Protein AF-A0A840LDD0-F1 (afdb_monomer_lite)

Foldseek 3Di:
DDDDDDDDDDDPDDPPPPPDDDDDPDPDDDDDDDDDDDDDDDDDDDDDDDDDDDDDDDDDDDPDPPPPPPPVVPLPCPPPFLQNLLVVCLVVLDLVSLLVSLVLLVVLVVLVVVVVVPPDDDPVVVVVCVDPVVVVVVVVVVVVSVVSNVSNVSHPDDSLVSSLSSLVSNLVVLPQPSLVVNVVNVDQDLSSLQSLLVSLLLQPLSSLLVLLQDDCVSSPHDPLSSLLSLLLLVVLLPDPPCNVVSVVSQQSSLVSNVVNPHDPPSHRDDPPHDPVSNVSSPSSNVSNNVVPDDPDD

pLDDT: mean 77.46, std 24.71, range [30.84, 98.44]

Radius of gyration: 28.7 Å; chains: 1; bounding box: 66×83×87 Å

Organism: NCBI:txid1769250

Secondary structure (DSSP, 8-state):
----------S--SSSTT-----------------------------PPPP---------------SSSSTTS-----TTSHHHHHHHHHHHT-HHHHHHHHHHHHHHHHHHHHHHHTT---HHHHHHTTSHHHHHHHHHHHHHHHHHHHHHHTS-S-HHHHHHHHHHHHHHTT-TTHHHHHHTTT---HHHHHHHHHHHHTT-HHHHHHHHHS-GGGGT--HHHHHHHHHHHHHHHT-TTTHHHHHHHHHHHHHHHHHTT----SS---TT--HHHHHHHHHHHHHHHHHHSPP--

Structure (mmCIF, N/CA/C/O backbone):
data_AF-A0A840LDD0-F1
#
_entry.id   AF-A0A840LDD0-F1
#
loop_
_atom_site.group_PDB
_atom_site.id
_atom_site.type_symbol
_atom_site.label_atom_id
_atom_site.label_alt_id
_atom_site.label_comp_id
_atom_site.label_asym_id
_atom_site.label_entity_id
_atom_site.label_seq_id
_atom_site.pdbx_PDB_ins_code
_atom_site.Cartn_x
_atom_site.Cartn_y
_atom_site.Cartn_z
_atom_site.occupancy
_atom_site.B_iso_or_equiv
_atom_site.auth_seq_id
_atom_site.auth_comp_id
_atom_site.auth_asym_id
_atom_site.auth_atom_id
_atom_site.pdbx_PDB_model_num
ATOM 1 N N . MET A 1 1 ? -16.284 44.116 5.144 1.00 36.84 1 MET A N 1
ATOM 2 C CA . MET A 1 1 ? -15.944 44.485 3.749 1.00 36.84 1 MET A CA 1
ATOM 3 C C . MET A 1 1 ? -14.435 44.308 3.629 1.00 36.84 1 MET A C 1
ATOM 5 O O . MET A 1 1 ? -13.765 44.850 4.489 1.00 36.84 1 MET A O 1
ATOM 9 N N . ALA A 1 2 ? -13.807 43.531 2.752 1.00 34.12 2 ALA A N 1
ATOM 10 C CA . ALA A 1 2 ? -14.173 42.745 1.574 1.00 34.12 2 ALA A CA 1
ATOM 11 C C . ALA A 1 2 ? -13.245 41.496 1.578 1.00 34.12 2 ALA A C 1
ATOM 13 O O . ALA A 1 2 ? -12.108 41.591 2.025 1.00 34.12 2 ALA A O 1
ATOM 14 N N . ALA A 1 3 ? -13.765 40.279 1.407 1.00 40.53 3 ALA A N 1
ATOM 15 C CA . ALA A 1 3 ? -13.756 39.508 0.155 1.00 40.53 3 ALA A CA 1
ATOM 16 C C . ALA A 1 3 ? -12.360 39.351 -0.490 1.00 40.53 3 ALA A C 1
ATOM 18 O O . ALA A 1 3 ? -11.862 40.265 -1.138 1.00 40.53 3 ALA A O 1
ATOM 19 N N . GLY A 1 4 ? -11.774 38.158 -0.341 1.00 35.31 4 GLY A N 1
ATOM 20 C CA . GLY A 1 4 ? -10.603 37.687 -1.081 1.00 35.31 4 GLY A CA 1
ATOM 21 C C . GLY A 1 4 ? -10.845 36.246 -1.523 1.00 35.31 4 GLY A C 1
ATOM 22 O O . GLY A 1 4 ? -10.841 35.327 -0.711 1.00 35.31 4 GLY A O 1
ATOM 23 N N . THR A 1 5 ? -11.168 36.097 -2.800 1.00 38.94 5 THR A N 1
ATOM 24 C CA . THR A 1 5 ? -11.721 34.922 -3.475 1.00 38.94 5 THR A CA 1
ATOM 25 C C . THR A 1 5 ? -10.719 33.768 -3.569 1.00 38.94 5 THR A C 1
ATOM 27 O O . THR A 1 5 ? -9.614 33.940 -4.075 1.00 38.94 5 THR A O 1
ATOM 30 N N . VAL A 1 6 ? -11.129 32.575 -3.132 1.00 35.91 6 VAL A N 1
ATOM 31 C CA . VAL A 1 6 ? -10.411 31.309 -3.343 1.00 35.91 6 VAL A CA 1
ATOM 32 C C . VAL A 1 6 ? -10.781 30.766 -4.723 1.00 35.91 6 VAL A C 1
ATOM 34 O O . VAL A 1 6 ? -11.948 30.480 -4.984 1.00 35.91 6 VAL A O 1
ATOM 37 N N . VAL A 1 7 ? -9.788 30.601 -5.598 1.00 46.25 7 VAL A N 1
ATOM 38 C CA . VAL A 1 7 ? -9.913 29.861 -6.861 1.00 46.25 7 VAL A CA 1
ATOM 39 C C . VAL A 1 7 ? -9.092 28.584 -6.731 1.00 46.25 7 VAL A C 1
ATOM 41 O O . VAL A 1 7 ? -7.888 28.601 -6.953 1.00 46.25 7 VAL A O 1
ATOM 44 N N . ILE A 1 8 ? -9.740 27.479 -6.358 1.00 42.00 8 ILE A N 1
ATOM 45 C CA . ILE A 1 8 ? -9.226 26.120 -6.573 1.00 42.00 8 ILE A CA 1
ATOM 46 C C . ILE A 1 8 ? -10.427 25.243 -6.936 1.00 42.00 8 ILE A C 1
ATOM 48 O O . ILE A 1 8 ? -11.137 24.749 -6.067 1.00 42.00 8 ILE A O 1
ATOM 52 N N . PHE A 1 9 ? -10.679 25.073 -8.231 1.00 40.91 9 PHE A N 1
ATOM 53 C CA . PHE A 1 9 ? -11.547 24.019 -8.750 1.00 40.91 9 PHE A CA 1
ATOM 54 C C . PHE A 1 9 ? -10.926 23.451 -10.026 1.00 40.91 9 PHE A C 1
ATOM 56 O O . PHE A 1 9 ? -10.376 24.195 -10.830 1.00 40.91 9 PHE A O 1
ATOM 63 N N . ALA A 1 10 ? -11.099 22.136 -10.184 1.00 40.34 10 ALA A N 1
ATOM 64 C CA . ALA A 1 10 ? -10.738 21.282 -11.321 1.00 40.34 10 ALA A CA 1
ATOM 65 C C . ALA A 1 10 ? -9.360 20.590 -11.276 1.00 40.34 10 ALA A C 1
ATOM 67 O O . ALA A 1 10 ? -8.478 20.886 -12.070 1.00 40.34 10 ALA A O 1
ATOM 68 N N . PHE A 1 11 ? -9.233 19.553 -10.435 1.00 38.47 11 PHE A N 1
ATOM 69 C CA . PHE A 1 11 ? -8.374 18.396 -10.765 1.00 38.47 11 PHE A CA 1
ATOM 70 C C . PHE A 1 11 ? -8.992 17.011 -10.472 1.00 38.47 11 PHE A C 1
ATOM 72 O O . PHE A 1 11 ? -8.428 15.994 -10.859 1.00 38.47 11 PHE A O 1
ATOM 79 N N . PHE A 1 12 ? -10.196 16.928 -9.893 1.00 41.84 12 PHE A N 1
ATOM 80 C CA . PHE A 1 12 ? -10.826 15.649 -9.521 1.00 41.84 12 PHE A CA 1
ATOM 81 C C . PHE A 1 12 ? -11.975 15.234 -10.451 1.00 41.84 12 PHE A C 1
ATOM 83 O O . PHE A 1 12 ? -13.105 15.031 -10.018 1.00 41.84 12 PHE A O 1
ATOM 90 N N . SER A 1 13 ? -11.708 15.100 -11.754 1.00 39.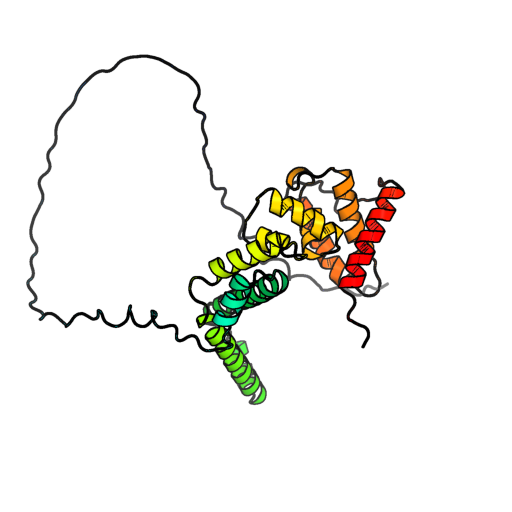00 13 SER A N 1
ATOM 91 C CA . SER A 1 13 ? -12.723 14.609 -12.708 1.00 39.00 13 SER A CA 1
ATOM 92 C C . SER A 1 13 ? -12.223 13.546 -13.692 1.00 39.00 13 SER A C 1
ATOM 94 O O . SER A 1 13 ? -12.803 13.376 -14.759 1.00 39.00 13 SER A O 1
ATOM 96 N N . PHE A 1 14 ? -11.160 12.801 -13.355 1.00 40.03 14 PHE A N 1
ATOM 97 C CA . PHE A 1 14 ? -10.592 11.812 -14.287 1.00 40.03 14 PHE A CA 1
ATOM 98 C C . PHE A 1 14 ? -10.631 10.336 -13.849 1.00 40.03 14 PHE A C 1
ATOM 100 O O . PHE A 1 14 ? -10.267 9.479 -14.648 1.00 40.03 14 PHE A O 1
ATOM 107 N N . CYS A 1 15 ? -11.134 9.989 -12.656 1.00 41.38 15 CYS A N 1
ATOM 108 C CA . CYS A 1 15 ? -11.118 8.587 -12.190 1.00 41.38 15 CYS A CA 1
ATOM 109 C C . CYS A 1 15 ? -12.483 7.888 -12.057 1.00 41.38 15 CYS A C 1
ATOM 111 O O . CYS A 1 15 ? -12.505 6.687 -11.811 1.00 41.38 15 CYS A O 1
ATOM 113 N N . THR A 1 16 ? -13.621 8.557 -12.265 1.00 42.44 16 THR A N 1
ATOM 114 C CA . THR A 1 16 ? -14.948 7.940 -12.035 1.00 42.44 16 THR A CA 1
ATOM 115 C C . THR A 1 16 ? -15.609 7.309 -13.265 1.00 42.44 16 THR A C 1
ATOM 117 O O . THR A 1 16 ? -16.655 6.690 -13.126 1.00 42.44 16 THR A O 1
ATOM 120 N N . LYS A 1 17 ? -15.017 7.381 -14.467 1.00 40.94 17 LYS A N 1
ATOM 121 C CA . LYS A 1 17 ? -15.655 6.874 -15.705 1.00 40.94 17 LYS A CA 1
ATOM 122 C C . LYS A 1 17 ? -15.358 5.416 -16.095 1.00 40.94 17 LYS A C 1
ATOM 124 O O . LYS A 1 17 ? -15.774 5.002 -17.170 1.00 40.94 17 LYS A O 1
ATOM 129 N N . TYR A 1 18 ? -14.670 4.626 -15.266 1.00 46.50 18 TYR A N 1
ATOM 130 C CA . TYR A 1 18 ? -14.273 3.250 -15.635 1.00 46.50 18 TYR A CA 1
ATOM 131 C C . TYR A 1 18 ? -14.968 2.115 -14.864 1.00 46.50 18 TYR A C 1
ATOM 133 O O . TYR A 1 18 ? -14.644 0.954 -15.093 1.00 46.50 18 TYR A O 1
ATOM 141 N N . PHE A 1 19 ? -15.956 2.410 -14.017 1.00 42.12 19 PHE A N 1
ATOM 142 C CA . PHE A 1 19 ? -16.747 1.393 -13.312 1.00 42.12 19 PHE A CA 1
ATOM 143 C C . PHE A 1 19 ? -18.217 1.443 -13.732 1.00 42.12 19 PHE A C 1
ATOM 145 O O . PHE A 1 19 ? -19.095 1.746 -12.936 1.00 42.12 19 PHE A O 1
ATOM 152 N N . GLU A 1 20 ? -18.501 1.156 -15.000 1.00 40.28 20 GLU A N 1
ATOM 153 C CA . GLU A 1 20 ? -19.888 0.986 -15.441 1.00 40.28 20 GLU A CA 1
ATOM 154 C C . GLU A 1 20 ? -19.983 -0.054 -16.562 1.00 40.28 20 GLU A C 1
ATOM 156 O O . GLU A 1 20 ? -20.192 0.265 -17.727 1.00 40.28 20 GLU A O 1
ATOM 161 N N . LYS A 1 21 ? -19.793 -1.328 -16.195 1.00 33.19 21 LYS A N 1
ATOM 162 C CA . LYS A 1 21 ? -20.522 -2.459 -16.791 1.00 33.19 21 LYS A CA 1
ATOM 163 C C . LYS A 1 21 ? -20.732 -3.534 -15.718 1.00 33.19 21 LYS A C 1
ATOM 165 O O . LYS A 1 21 ? -19.744 -4.128 -15.284 1.00 33.19 21 LYS A O 1
ATOM 170 N N . PRO A 1 22 ? -21.971 -3.799 -15.275 1.00 40.72 22 PRO A N 1
ATOM 171 C CA . PRO A 1 22 ? -22.253 -4.982 -14.479 1.00 40.72 22 PRO A CA 1
ATOM 172 C C . PRO A 1 22 ? -22.100 -6.228 -15.361 1.00 40.72 22 PRO A C 1
ATOM 174 O O . PRO A 1 22 ? -22.682 -6.323 -16.440 1.00 40.72 22 PRO A O 1
ATOM 177 N N . VAL A 1 23 ? -21.287 -7.179 -14.903 1.00 38.00 23 VAL A N 1
ATOM 178 C CA . VAL A 1 23 ? -21.282 -8.549 -15.420 1.00 38.00 23 VAL A CA 1
ATOM 179 C C . VAL A 1 23 ? -22.481 -9.249 -14.787 1.00 38.00 23 VAL A C 1
ATOM 181 O O . VAL A 1 23 ? -22.460 -9.578 -13.602 1.00 38.00 23 VAL A O 1
ATOM 184 N N . GLU A 1 24 ? -23.547 -9.435 -15.560 1.00 33.28 24 GLU A N 1
ATOM 185 C CA . GLU A 1 24 ? -24.675 -10.281 -15.176 1.00 33.28 24 GLU A CA 1
ATOM 186 C C . GLU A 1 24 ? -24.225 -11.748 -15.164 1.00 33.28 24 GLU A C 1
ATOM 188 O O . GLU A 1 24 ? -24.229 -12.431 -16.187 1.00 33.28 24 GLU A O 1
ATOM 193 N N . HIS A 1 25 ? -23.841 -12.262 -13.997 1.00 37.81 25 HIS A N 1
ATOM 194 C CA . HIS A 1 25 ? -23.826 -13.704 -13.773 1.00 37.81 25 HIS A CA 1
ATOM 195 C C . HIS A 1 25 ? -25.212 -14.142 -13.303 1.00 37.81 25 HIS A C 1
ATOM 197 O O . HIS A 1 25 ? -25.542 -14.104 -12.120 1.00 37.81 25 HIS A O 1
ATOM 203 N N . SER A 1 26 ? -26.020 -14.573 -14.271 1.00 32.81 26 SER A N 1
ATOM 204 C CA . SER A 1 26 ? -27.208 -15.386 -14.032 1.00 32.81 26 SER A CA 1
ATOM 205 C C . SER A 1 26 ? -26.783 -16.733 -13.443 1.00 32.81 26 SER A C 1
ATOM 207 O O . SER A 1 26 ? -26.324 -17.613 -14.167 1.00 32.81 26 SER A O 1
ATOM 209 N N . VAL A 1 27 ? -26.935 -16.903 -12.130 1.00 35.28 27 VAL A N 1
ATOM 210 C CA . VAL A 1 27 ? -26.948 -18.220 -11.479 1.00 35.28 27 VAL A CA 1
ATOM 211 C C . VAL A 1 27 ? -28.393 -18.487 -11.079 1.00 35.28 27 VAL A C 1
ATOM 213 O O . VAL A 1 27 ? -28.833 -18.144 -9.985 1.00 35.28 27 VAL A O 1
ATOM 216 N N . LEU A 1 28 ? -29.156 -19.037 -12.025 1.00 34.38 28 LEU A N 1
ATOM 217 C CA . LEU A 1 28 ? -30.464 -19.620 -11.752 1.00 34.38 28 LEU A CA 1
ATOM 218 C C . LEU A 1 28 ? -30.284 -21.053 -11.258 1.00 34.38 28 LEU A C 1
ATOM 220 O O . LEU A 1 28 ? -29.413 -21.791 -11.719 1.00 34.38 28 LEU A O 1
ATOM 224 N N . GLY A 1 29 ? -31.101 -21.379 -10.263 1.00 30.84 29 GLY A N 1
ATOM 225 C CA . GLY A 1 29 ? -30.960 -22.519 -9.379 1.00 30.84 29 GLY A CA 1
ATOM 226 C C . GLY A 1 29 ? -31.186 -23.876 -10.030 1.00 30.84 29 GLY A C 1
ATOM 227 O O . GLY A 1 29 ? -31.978 -24.044 -10.955 1.00 30.84 29 GLY A O 1
ATOM 228 N N . ALA A 1 30 ? -30.514 -24.865 -9.453 1.00 33.09 30 ALA A N 1
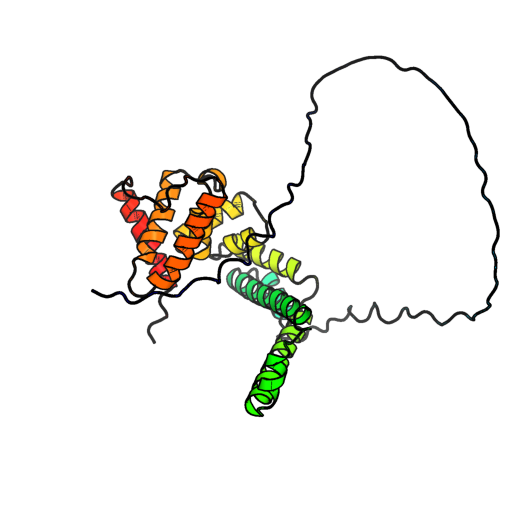ATOM 229 C CA . ALA A 1 30 ? -30.793 -26.270 -9.654 1.00 33.09 30 ALA A CA 1
ATOM 230 C C . ALA A 1 30 ? -31.438 -26.820 -8.377 1.00 33.09 30 ALA A C 1
ATOM 232 O O . ALA A 1 30 ? -30.741 -27.226 -7.454 1.00 33.09 30 ALA A O 1
ATOM 233 N N . GLU A 1 31 ? -32.770 -26.846 -8.327 1.00 31.97 31 GLU A N 1
ATOM 234 C CA . GLU A 1 31 ? -33.484 -27.798 -7.478 1.00 31.97 31 GLU A CA 1
ATOM 235 C C . GLU A 1 31 ? -34.890 -28.084 -8.030 1.00 31.97 31 GLU A C 1
ATOM 237 O O . GLU A 1 31 ? -35.670 -27.170 -8.280 1.00 31.97 31 GLU A O 1
ATOM 242 N N . LYS A 1 32 ? -35.193 -29.384 -8.165 1.00 31.19 32 LYS A N 1
ATOM 243 C CA . LYS A 1 32 ? -36.501 -30.023 -8.425 1.00 31.19 32 LYS A CA 1
ATOM 244 C C . LYS A 1 32 ? -37.207 -29.764 -9.768 1.00 31.19 32 LYS A C 1
ATOM 246 O O . LYS A 1 32 ? -37.907 -28.778 -9.936 1.00 31.19 32 LYS A O 1
ATOM 251 N N . ALA A 1 33 ? -37.248 -30.804 -10.607 1.00 31.80 33 ALA A N 1
ATOM 252 C CA . ALA A 1 33 ? -38.466 -31.609 -10.803 1.00 31.80 33 ALA A CA 1
ATOM 253 C C . ALA A 1 33 ? -38.204 -32.818 -11.718 1.00 31.80 33 ALA A C 1
ATOM 255 O O . ALA A 1 33 ? -37.472 -32.750 -12.700 1.00 31.80 33 ALA A O 1
ATOM 256 N N . ALA A 1 34 ? -38.828 -33.934 -11.355 1.00 30.98 34 ALA A N 1
ATOM 257 C CA . ALA A 1 34 ? -38.819 -35.198 -12.065 1.00 30.98 34 ALA A CA 1
ATOM 258 C C . ALA A 1 34 ? -39.832 -35.232 -13.228 1.00 30.98 34 ALA A C 1
ATOM 260 O O . ALA A 1 34 ? -40.880 -34.600 -13.161 1.00 30.98 34 ALA A O 1
ATOM 261 N N . ALA A 1 35 ? -39.534 -36.111 -14.193 1.00 31.88 35 ALA A N 1
ATOM 262 C CA . ALA A 1 35 ? -40.462 -36.873 -15.037 1.00 31.88 35 ALA A CA 1
ATOM 263 C C . ALA A 1 35 ? -41.360 -36.125 -16.049 1.00 31.88 35 ALA A C 1
ATOM 265 O O . ALA A 1 35 ? -42.419 -35.623 -15.692 1.00 31.88 35 ALA A O 1
ATOM 266 N N . ARG A 1 36 ? -41.053 -36.258 -17.353 1.00 32.06 36 ARG A N 1
ATOM 267 C CA . ARG A 1 36 ? -41.791 -37.095 -18.337 1.00 32.06 36 ARG A CA 1
ATOM 268 C C . ARG A 1 36 ? -41.482 -36.712 -19.797 1.00 32.06 36 ARG A C 1
ATOM 270 O O . ARG A 1 36 ? -41.419 -35.540 -20.130 1.00 32.06 36 ARG A O 1
ATOM 277 N N . ALA A 1 37 ? -41.471 -37.763 -20.623 1.00 31.55 37 ALA A N 1
ATOM 278 C CA . ALA A 1 37 ? -41.875 -37.842 -22.033 1.00 31.55 37 ALA A CA 1
ATOM 279 C C . ALA A 1 37 ? -40.969 -37.237 -23.130 1.00 31.55 37 ALA A C 1
ATOM 281 O O . ALA A 1 37 ? -40.878 -36.030 -23.312 1.00 31.55 37 ALA A O 1
ATOM 282 N N . ALA A 1 38 ? -40.407 -38.148 -23.937 1.00 33.34 38 ALA A N 1
ATOM 283 C CA . ALA A 1 38 ? -40.102 -37.950 -25.358 1.00 33.34 38 ALA A CA 1
ATOM 284 C C . ALA A 1 38 ? -41.413 -37.787 -26.170 1.00 33.34 38 ALA A C 1
ATOM 286 O O . ALA A 1 38 ? -42.469 -38.211 -25.682 1.00 33.34 38 ALA A O 1
ATOM 287 N N . PRO A 1 39 ? -41.369 -37.199 -27.383 1.00 44.09 39 PRO A N 1
ATOM 288 C CA . PRO A 1 39 ? -41.076 -38.013 -28.571 1.00 44.09 39 PRO A CA 1
ATOM 289 C C . PRO A 1 39 ? -40.248 -37.331 -29.689 1.00 44.09 39 PRO A C 1
ATOM 291 O O . PRO A 1 39 ? -40.289 -36.123 -29.889 1.00 44.09 39 PRO A O 1
ATOM 294 N N . ASP A 1 40 ? -39.495 -38.188 -30.379 1.00 31.88 40 ASP A N 1
ATOM 295 C CA . ASP A 1 40 ? -39.269 -38.358 -31.824 1.00 31.88 40 ASP A CA 1
ATOM 296 C C . ASP A 1 40 ? -39.444 -37.243 -32.884 1.00 31.88 40 ASP A C 1
ATOM 298 O O . ASP A 1 40 ? -40.488 -36.615 -33.021 1.00 31.88 40 ASP A O 1
ATOM 302 N N . MET A 1 41 ? -38.426 -37.252 -33.767 1.00 31.91 41 MET A N 1
ATOM 303 C CA . MET A 1 41 ? -38.393 -36.996 -35.221 1.00 31.91 41 MET A CA 1
ATOM 304 C C . MET A 1 41 ? -38.631 -35.574 -35.760 1.00 31.91 41 MET A C 1
ATOM 306 O O . MET A 1 41 ? -39.703 -35.013 -35.609 1.00 31.91 41 MET A O 1
ATOM 310 N N . VAL A 1 42 ? -37.656 -35.047 -36.522 1.00 37.72 42 VAL A N 1
ATOM 311 C CA . VAL A 1 42 ? -37.726 -34.899 -37.996 1.00 37.72 42 VAL A CA 1
ATOM 312 C C . VAL A 1 42 ? -36.330 -34.591 -38.568 1.00 37.72 42 VAL A C 1
ATOM 314 O O . VAL A 1 42 ? -35.527 -33.846 -38.015 1.00 37.72 42 VAL A O 1
ATOM 317 N N . GLU A 1 43 ? -36.088 -35.251 -39.691 1.00 31.20 43 GLU A N 1
ATOM 318 C CA . GLU A 1 43 ? -34.938 -35.321 -40.581 1.00 31.20 43 GLU A CA 1
ATOM 319 C C . GLU A 1 43 ? -34.936 -34.188 -41.637 1.00 31.20 43 GLU A C 1
ATOM 321 O O . GLU A 1 43 ? -35.989 -33.672 -42.003 1.00 31.20 43 GLU A O 1
ATOM 326 N N . SER A 1 44 ? -33.761 -33.938 -42.234 1.00 32.19 44 SER A N 1
ATOM 327 C CA . SER A 1 44 ? -33.559 -33.577 -43.657 1.00 32.19 44 SER A CA 1
ATOM 328 C C . SER A 1 44 ? -33.209 -32.129 -44.065 1.00 32.19 44 SER A C 1
ATOM 330 O O . SER A 1 44 ? -33.821 -31.151 -43.646 1.00 32.19 44 SER A O 1
ATOM 332 N N . GLY A 1 45 ? -32.234 -32.055 -44.989 1.00 32.94 45 GLY A N 1
ATOM 333 C CA . GLY A 1 45 ? -31.819 -30.897 -45.800 1.00 32.94 45 GLY A CA 1
ATOM 334 C C . GLY A 1 45 ? -30.363 -30.478 -45.550 1.00 32.94 45 GLY A C 1
ATOM 335 O O . GLY A 1 45 ? -30.105 -29.625 -44.715 1.00 32.94 45 GLY A O 1
ATOM 336 N N . SER A 1 46 ? -29.318 -31.111 -46.099 1.00 31.70 46 SER A N 1
ATOM 337 C CA . SER A 1 46 ? -28.886 -31.215 -47.509 1.00 31.70 46 SER A CA 1
ATOM 338 C C . SER A 1 46 ? -28.772 -29.870 -48.250 1.00 31.70 46 SER A C 1
ATOM 340 O O . SER A 1 46 ? -29.749 -29.369 -48.800 1.00 31.70 46 SER A O 1
ATOM 342 N N . GLY A 1 47 ? -27.552 -29.330 -48.336 1.00 34.72 47 GLY A N 1
ATOM 343 C CA . GLY A 1 47 ? -27.197 -28.198 -49.195 1.00 34.72 47 GLY A CA 1
ATOM 344 C C . GLY A 1 47 ? -25.710 -28.241 -49.548 1.00 34.72 47 GLY A C 1
ATOM 345 O O . GLY A 1 47 ? -24.862 -27.951 -48.712 1.00 34.72 47 GLY A O 1
ATOM 346 N N . LYS A 1 48 ? -25.419 -28.692 -50.772 1.00 37.38 48 LYS A N 1
ATOM 347 C CA . LYS A 1 48 ? -24.092 -28.892 -51.378 1.00 37.38 48 LYS A CA 1
ATOM 348 C C . LYS A 1 48 ? -23.321 -27.570 -51.602 1.00 37.38 48 LYS A C 1
ATOM 350 O O . LYS A 1 48 ? -23.941 -26.510 -51.639 1.00 37.38 48 LYS A O 1
ATOM 355 N N . PRO A 1 49 ? -21.993 -27.651 -51.824 1.00 42.19 49 PRO A N 1
ATOM 356 C CA . PRO A 1 49 ? -21.082 -26.521 -51.952 1.00 42.19 49 PRO A CA 1
ATOM 357 C C . PRO A 1 49 ? -21.005 -26.011 -53.397 1.00 42.19 49 PRO A C 1
ATOM 359 O O . PRO A 1 49 ? -21.119 -26.797 -54.341 1.00 42.19 49 PRO A O 1
ATOM 362 N N . THR A 1 50 ? -20.732 -24.718 -53.567 1.00 37.31 50 THR A N 1
ATOM 363 C CA . THR A 1 50 ? -20.355 -24.146 -54.865 1.00 37.31 50 THR A CA 1
ATOM 364 C C . THR A 1 50 ? -18.857 -23.887 -54.879 1.00 37.31 50 THR A C 1
ATOM 366 O O . THR A 1 50 ? -18.305 -23.261 -53.975 1.00 37.31 50 THR A O 1
ATOM 369 N N . ALA A 1 51 ? -18.224 -24.450 -55.899 1.00 35.34 51 ALA A N 1
ATOM 370 C CA . ALA A 1 51 ? -16.806 -24.417 -56.171 1.00 35.34 51 ALA A CA 1
ATOM 371 C C . ALA A 1 51 ? -16.389 -23.149 -56.940 1.00 35.34 51 ALA A C 1
ATOM 373 O O . ALA A 1 51 ? -17.225 -22.407 -57.446 1.00 35.34 51 ALA A O 1
ATOM 374 N N . GLU A 1 52 ? -15.066 -23.018 -57.063 1.00 35.00 52 GLU A N 1
ATOM 375 C CA . GLU A 1 52 ? -14.331 -22.291 -58.105 1.00 35.00 52 GLU A CA 1
ATOM 376 C C . GLU A 1 52 ? -14.218 -20.765 -57.976 1.00 35.00 52 GLU A C 1
ATOM 378 O O . GLU A 1 52 ? -15.029 -19.987 -58.464 1.00 35.00 52 GLU A O 1
ATOM 383 N N . ASN A 1 53 ? -13.059 -20.335 -57.468 1.00 35.81 53 ASN A N 1
ATOM 384 C CA . ASN A 1 53 ? -12.174 -19.564 -58.337 1.00 35.81 53 ASN A CA 1
ATOM 385 C C . ASN A 1 53 ? -10.706 -19.806 -57.961 1.00 35.81 53 ASN A C 1
ATOM 387 O O . ASN A 1 53 ? -10.166 -19.225 -57.020 1.00 35.81 53 ASN A O 1
ATOM 391 N N . GLN A 1 54 ? -10.074 -20.721 -58.697 1.00 36.47 54 GLN A N 1
ATOM 392 C CA . GLN A 1 54 ? -8.626 -20.880 -58.731 1.00 36.47 54 GLN A CA 1
ATOM 393 C C . GLN A 1 54 ? -8.065 -19.823 -59.689 1.00 36.47 54 GLN A C 1
ATOM 395 O O . GLN A 1 54 ? -8.326 -19.864 -60.886 1.00 36.47 54 GLN A O 1
ATOM 400 N N . SER A 1 55 ? -7.264 -18.893 -59.176 1.00 41.66 55 SER A N 1
ATOM 401 C CA . SER A 1 55 ? -6.243 -18.214 -59.974 1.00 41.66 55 SER A CA 1
ATOM 402 C C . SER A 1 55 ? -4.895 -18.613 -59.406 1.00 41.66 55 SER A C 1
ATOM 404 O O . SER A 1 55 ? -4.510 -18.213 -58.310 1.00 41.66 55 SER A O 1
ATOM 406 N N . ALA A 1 56 ? -4.221 -19.472 -60.163 1.00 36.28 56 ALA A N 1
ATOM 407 C CA . ALA A 1 56 ? -2.846 -19.860 -59.949 1.00 36.28 56 ALA A CA 1
ATOM 408 C C . ALA A 1 56 ? -1.933 -18.650 -60.185 1.00 36.28 56 ALA A C 1
ATOM 410 O O . ALA A 1 56 ? -1.810 -18.158 -61.304 1.00 36.28 56 ALA A O 1
ATOM 411 N N . LEU A 1 57 ? -1.261 -18.207 -59.127 1.00 38.91 57 LEU A N 1
ATOM 412 C CA . LEU A 1 57 ? -0.029 -17.435 -59.213 1.00 38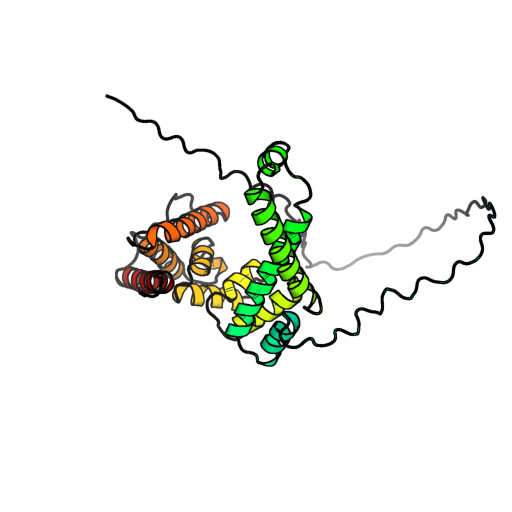.91 57 LEU A CA 1
ATOM 413 C C . LEU A 1 57 ? 1.039 -18.220 -58.462 1.00 38.91 57 LEU A C 1
ATOM 415 O O . LEU A 1 57 ? 1.172 -18.168 -57.242 1.00 38.91 57 LEU A O 1
ATOM 419 N N . THR A 1 58 ? 1.768 -19.004 -59.247 1.00 40.50 58 THR A N 1
ATOM 420 C CA . THR A 1 58 ? 3.062 -19.593 -58.920 1.00 40.50 58 THR A CA 1
ATOM 421 C C . THR A 1 58 ? 4.004 -18.510 -58.404 1.00 40.50 58 THR A C 1
ATOM 423 O O . THR A 1 58 ? 4.562 -17.742 -59.184 1.00 40.50 58 THR A O 1
ATOM 426 N N . SER A 1 59 ? 4.192 -18.486 -57.087 1.00 43.25 59 SER A N 1
ATOM 427 C CA . SER A 1 59 ? 5.325 -17.845 -56.419 1.00 43.25 59 SER A CA 1
ATOM 428 C C . SER A 1 59 ? 6.039 -18.936 -55.630 1.00 43.25 59 SER A C 1
ATOM 430 O O . SER A 1 59 ? 5.399 -19.689 -54.897 1.00 43.25 59 SER A O 1
ATOM 432 N N . ALA A 1 60 ? 7.343 -19.066 -55.846 1.00 42.56 60 ALA A N 1
ATOM 433 C CA . ALA A 1 60 ? 8.207 -20.048 -55.206 1.00 42.56 60 ALA A CA 1
ATOM 434 C C . ALA A 1 60 ? 8.077 -20.043 -53.666 1.00 42.56 60 ALA A C 1
ATOM 436 O O . ALA A 1 60 ? 7.811 -18.988 -53.085 1.00 42.56 60 ALA A O 1
ATOM 437 N N . PRO A 1 61 ? 8.300 -21.185 -52.988 1.00 39.72 61 PRO A N 1
ATOM 438 C CA . PRO A 1 61 ? 8.322 -21.221 -51.534 1.00 39.72 61 PRO A CA 1
ATOM 439 C C . PRO A 1 61 ? 9.500 -20.385 -51.023 1.00 39.72 61 PRO A C 1
ATOM 441 O O . PRO A 1 61 ? 10.665 -20.720 -51.238 1.00 39.72 61 PRO A O 1
ATOM 444 N N . ALA A 1 62 ? 9.178 -19.277 -50.357 1.00 43.00 62 ALA A N 1
ATOM 445 C CA . ALA A 1 62 ? 10.118 -18.565 -49.509 1.00 43.00 62 ALA A CA 1
ATOM 446 C C . ALA A 1 62 ? 10.580 -19.515 -48.387 1.00 43.00 62 ALA A C 1
ATOM 448 O O . ALA A 1 62 ? 9.757 -20.270 -47.858 1.00 43.00 62 ALA A O 1
ATOM 449 N N . PRO A 1 63 ? 11.875 -19.530 -48.030 1.0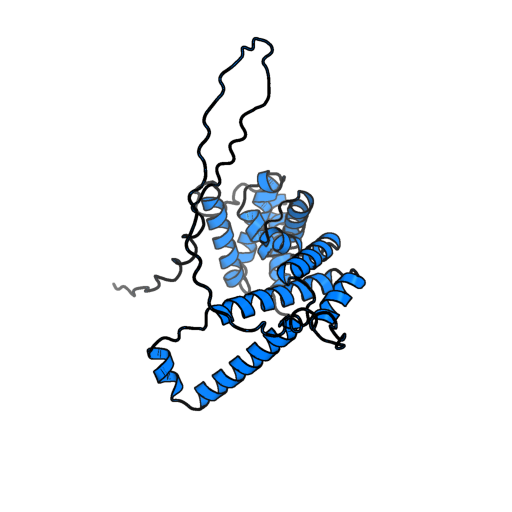0 40.12 63 PRO A N 1
ATOM 450 C CA . PRO A 1 63 ? 12.345 -20.336 -46.916 1.00 40.12 63 PRO A CA 1
ATOM 451 C C . PRO A 1 63 ? 11.667 -19.858 -45.630 1.00 40.12 63 PRO A C 1
ATOM 453 O O . PRO A 1 63 ? 11.563 -18.660 -45.380 1.00 40.12 63 PRO A O 1
ATOM 456 N N . ALA A 1 64 ? 11.191 -20.822 -44.847 1.00 44.72 64 ALA A N 1
ATOM 457 C CA . ALA A 1 64 ? 10.537 -20.623 -43.568 1.00 44.72 64 ALA A CA 1
ATOM 458 C C . ALA A 1 64 ? 11.343 -19.678 -42.656 1.00 44.72 64 ALA A C 1
ATOM 460 O O . ALA A 1 64 ? 12.438 -20.014 -42.199 1.00 44.72 64 ALA A O 1
ATOM 461 N N . GLU A 1 65 ? 10.775 -18.508 -42.355 1.00 42.53 65 GLU A N 1
ATOM 462 C CA . GLU A 1 65 ? 11.130 -17.691 -41.192 1.00 42.53 65 GLU A CA 1
ATOM 463 C C . GLU A 1 65 ? 10.676 -18.418 -39.915 1.00 42.53 65 GLU A C 1
ATOM 465 O O . GLU A 1 65 ? 9.730 -18.026 -39.242 1.00 42.53 65 GLU A O 1
ATOM 470 N N . GLU A 1 66 ? 11.344 -19.519 -39.580 1.00 44.28 66 GLU A N 1
ATOM 471 C CA . GLU A 1 66 ? 11.109 -20.282 -38.346 1.00 44.28 66 GLU A CA 1
ATOM 472 C C . GLU A 1 66 ? 12.289 -20.137 -37.363 1.00 44.28 66 GLU A C 1
ATOM 474 O O . GLU A 1 66 ? 12.540 -20.989 -36.516 1.00 44.28 66 GLU A O 1
ATOM 479 N N . GLN A 1 67 ? 13.043 -19.033 -37.464 1.00 43.47 67 GLN A N 1
ATOM 480 C CA . GLN A 1 67 ? 14.282 -18.812 -36.701 1.00 43.47 67 GLN A CA 1
ATOM 481 C C . GLN A 1 67 ? 14.345 -17.517 -35.870 1.00 43.47 67 GLN A C 1
ATOM 483 O O . GLN A 1 67 ? 15.435 -17.101 -35.485 1.00 43.47 67 GLN A O 1
ATOM 488 N N . GLN A 1 68 ? 13.215 -16.899 -35.505 1.00 40.53 68 GLN A N 1
ATOM 489 C CA . GLN A 1 68 ? 13.224 -15.770 -34.546 1.00 40.53 68 GLN A CA 1
ATOM 490 C C . GLN A 1 68 ? 12.331 -15.934 -33.307 1.00 40.53 68 GLN A C 1
ATOM 492 O O . GLN A 1 68 ? 12.265 -15.024 -32.486 1.00 40.53 68 GLN A O 1
ATOM 497 N N . LEU A 1 69 ? 11.705 -17.097 -33.100 1.00 40.94 69 LEU A N 1
ATOM 498 C CA . LEU A 1 69 ? 10.903 -17.361 -31.893 1.00 40.94 69 LEU A CA 1
ATOM 499 C C . LEU A 1 69 ? 11.619 -18.191 -30.812 1.00 40.94 69 LEU A C 1
ATOM 501 O O . LEU A 1 69 ? 11.164 -18.198 -29.675 1.00 40.94 69 LEU A O 1
ATOM 505 N N . ASN A 1 70 ? 12.782 -18.786 -31.110 1.00 38.16 70 ASN A N 1
ATOM 506 C CA . ASN A 1 70 ? 13.525 -19.633 -30.158 1.00 38.16 70 ASN A CA 1
ATOM 507 C C . ASN A 1 70 ? 14.810 -19.002 -29.585 1.00 38.16 70 ASN A C 1
ATOM 509 O O . ASN A 1 70 ? 15.561 -19.669 -28.879 1.00 38.16 70 ASN A O 1
ATOM 513 N N . SER A 1 71 ? 15.088 -17.715 -29.828 1.00 40.94 71 SER A N 1
ATOM 514 C CA . SER A 1 71 ? 16.259 -17.046 -29.230 1.00 40.94 71 SER A CA 1
ATOM 515 C C . SER A 1 71 ? 16.005 -16.436 -27.845 1.00 40.94 71 SER A C 1
ATOM 517 O O . SER A 1 71 ? 16.946 -15.942 -27.231 1.00 40.94 71 SER A O 1
ATOM 519 N N . PHE A 1 72 ? 14.781 -16.506 -27.310 1.00 45.47 72 PHE A N 1
ATOM 520 C CA . PHE A 1 72 ? 14.490 -16.106 -25.922 1.00 45.47 72 PHE A CA 1
ATOM 521 C C . PHE A 1 72 ? 14.752 -17.216 -24.884 1.00 45.47 72 PHE A C 1
ATOM 523 O O . PHE A 1 72 ? 14.683 -16.958 -23.685 1.00 45.47 72 PHE A O 1
ATOM 530 N N . GLU A 1 73 ? 15.100 -18.440 -25.300 1.00 45.19 73 GLU A N 1
ATOM 531 C CA . GLU A 1 73 ? 15.311 -19.570 -24.373 1.00 45.19 73 GLU A CA 1
ATOM 532 C C . GLU A 1 73 ? 16.712 -19.641 -23.747 1.00 45.19 73 GLU A C 1
ATOM 534 O O . GLU A 1 73 ? 16.976 -20.485 -22.890 1.00 45.19 73 GLU A O 1
ATOM 539 N N . LYS A 1 74 ? 17.613 -18.718 -24.090 1.00 43.84 74 LYS A N 1
ATOM 540 C CA . LYS A 1 74 ? 18.855 -18.512 -23.338 1.00 43.84 74 LYS A CA 1
ATOM 541 C C . LYS A 1 74 ? 18.855 -17.125 -22.723 1.00 43.84 74 LYS A C 1
ATOM 543 O O . LYS A 1 74 ? 19.623 -16.255 -23.116 1.00 43.84 74 LYS A O 1
ATOM 548 N N . ASN A 1 75 ? 18.011 -16.956 -21.707 1.00 49.97 75 ASN A N 1
ATOM 549 C CA . ASN A 1 75 ? 18.276 -15.998 -20.641 1.00 49.97 75 ASN A CA 1
ATOM 550 C C . ASN A 1 75 ? 19.597 -16.412 -19.977 1.00 49.97 75 ASN A C 1
ATOM 552 O O . ASN A 1 75 ? 19.609 -17.146 -18.987 1.00 49.97 75 ASN A O 1
ATOM 556 N N . GLU A 1 76 ? 20.723 -16.008 -20.567 1.00 49.19 76 GLU A N 1
ATOM 557 C CA . GLU A 1 76 ? 21.990 -15.947 -19.854 1.00 49.19 76 GLU A CA 1
ATOM 558 C C . GLU A 1 76 ? 21.707 -15.210 -18.545 1.00 49.19 76 GLU A C 1
ATOM 560 O O . GLU A 1 76 ? 21.246 -14.069 -18.544 1.00 49.19 76 GLU A O 1
ATOM 565 N N . LYS A 1 77 ? 21.877 -15.910 -17.422 1.00 55.75 77 LYS A N 1
ATOM 566 C CA . LYS A 1 77 ? 21.751 -15.328 -16.087 1.00 55.75 77 LYS A CA 1
ATOM 567 C C . LYS A 1 77 ? 22.830 -14.262 -15.960 1.00 55.75 77 LYS A C 1
ATOM 569 O O . LYS A 1 77 ? 23.981 -14.591 -15.683 1.00 55.75 77 LYS A O 1
ATOM 574 N N . TYR A 1 78 ? 22.481 -13.013 -16.238 1.00 56.78 78 TYR A N 1
ATOM 575 C CA . TYR A 1 78 ? 23.359 -11.874 -16.022 1.00 56.78 78 TYR A CA 1
ATOM 576 C C . TYR A 1 78 ? 23.298 -11.513 -14.531 1.00 56.78 78 TYR A C 1
ATOM 578 O O . TYR A 1 78 ? 22.310 -10.890 -14.116 1.00 56.78 78 TYR A O 1
ATOM 586 N N . PRO A 1 79 ? 24.329 -11.872 -13.731 1.00 68.88 79 PRO A N 1
ATOM 587 C CA . PRO A 1 79 ? 24.325 -11.663 -12.289 1.00 68.88 79 PRO A CA 1
ATOM 588 C C . PRO A 1 79 ? 24.042 -10.201 -11.949 1.00 68.88 79 PRO A C 1
ATOM 590 O O . PRO A 1 79 ? 24.703 -9.290 -12.442 1.00 68.88 79 PRO A O 1
ATOM 593 N N . GLY A 1 80 ? 23.060 -9.985 -11.074 1.00 82.50 80 GLY A N 1
ATOM 594 C CA . GLY A 1 80 ? 22.704 -8.658 -10.560 1.00 82.50 80 GLY A CA 1
ATOM 595 C C . GLY A 1 80 ? 21.587 -7.940 -11.320 1.00 82.50 80 GLY A C 1
ATOM 596 O O . GLY A 1 80 ? 21.138 -6.888 -10.859 1.00 82.50 80 GLY A O 1
ATOM 597 N N . THR A 1 81 ? 21.084 -8.512 -12.417 1.00 91.12 81 THR A N 1
ATOM 598 C CA . THR A 1 81 ? 19.874 -8.014 -13.093 1.00 91.12 81 THR A CA 1
ATOM 599 C C . THR A 1 81 ? 18.630 -8.087 -12.201 1.00 91.12 81 THR A C 1
ATOM 601 O O . THR A 1 81 ? 18.611 -8.769 -11.172 1.00 91.12 81 THR A O 1
ATOM 604 N N . LEU A 1 82 ? 17.562 -7.376 -12.583 1.00 93.69 82 LEU A N 1
ATOM 605 C CA . LEU A 1 82 ? 16.293 -7.427 -11.853 1.00 93.69 82 LEU A CA 1
ATOM 606 C C . LEU A 1 82 ? 15.697 -8.841 -11.866 1.00 93.69 82 LEU A C 1
ATOM 608 O O . LEU A 1 82 ? 15.202 -9.291 -10.836 1.00 93.69 82 LEU A O 1
ATOM 612 N N . GLY A 1 83 ? 15.791 -9.555 -12.993 1.00 94.12 83 GLY A N 1
ATOM 613 C CA . GLY A 1 83 ? 15.374 -10.953 -13.101 1.00 94.12 83 GLY A CA 1
ATOM 614 C C . GLY A 1 83 ? 16.059 -11.851 -12.074 1.00 94.12 83 GLY A C 1
ATOM 615 O O . GLY A 1 83 ? 15.384 -12.580 -11.347 1.00 94.12 83 GLY A O 1
ATOM 616 N N . ASP A 1 84 ? 17.377 -11.726 -11.923 1.00 93.00 84 ASP A N 1
ATOM 617 C CA . ASP A 1 84 ? 18.133 -12.480 -10.921 1.00 93.00 84 ASP A CA 1
ATOM 618 C C . ASP A 1 84 ? 17.728 -12.127 -9.485 1.00 93.00 84 ASP A C 1
ATOM 620 O O . ASP A 1 84 ? 17.630 -13.010 -8.632 1.00 93.00 84 ASP A O 1
ATOM 624 N N . GLN A 1 85 ? 17.454 -10.850 -9.200 1.00 95.44 85 GLN A N 1
ATOM 625 C CA . GLN A 1 85 ? 16.985 -10.421 -7.879 1.00 95.44 85 GLN A CA 1
ATOM 626 C C . GLN A 1 85 ? 15.575 -10.944 -7.568 1.00 95.44 85 GLN A C 1
ATOM 628 O O . GLN A 1 85 ? 15.313 -11.341 -6.433 1.00 95.44 85 GLN A O 1
ATOM 633 N N . VAL A 1 86 ? 14.689 -10.997 -8.568 1.00 96.56 86 VAL A N 1
ATOM 634 C CA . VAL A 1 86 ? 13.354 -11.602 -8.449 1.00 96.56 86 VAL A CA 1
ATOM 635 C C . VAL A 1 86 ? 13.469 -13.091 -8.138 1.00 96.56 86 VAL A C 1
ATOM 637 O O . VAL A 1 86 ? 12.852 -13.555 -7.181 1.00 96.56 86 VAL A O 1
ATOM 640 N N . MET A 1 87 ? 14.287 -13.831 -8.892 1.00 96.06 87 MET A N 1
ATOM 641 C CA . MET A 1 87 ? 14.491 -15.262 -8.646 1.00 96.06 87 MET A CA 1
ATOM 642 C C . MET A 1 87 ? 15.105 -15.506 -7.268 1.00 96.06 87 MET A C 1
ATOM 644 O O . MET A 1 87 ? 14.600 -16.327 -6.509 1.00 96.06 87 MET A O 1
ATOM 648 N N . LYS A 1 88 ? 16.108 -14.711 -6.880 1.00 95.75 88 LYS A N 1
ATOM 649 C CA . LYS A 1 88 ? 16.705 -14.773 -5.542 1.00 95.75 88 LYS A CA 1
ATOM 650 C C . LYS A 1 88 ? 15.686 -14.517 -4.429 1.00 95.75 88 LYS A C 1
ATOM 652 O O . LYS A 1 88 ? 15.753 -15.188 -3.405 1.00 95.75 88 LYS A O 1
ATOM 657 N N . ALA A 1 89 ? 14.768 -13.565 -4.608 1.00 96.69 89 ALA A N 1
ATOM 658 C CA . ALA A 1 89 ? 13.720 -13.272 -3.631 1.00 96.69 89 ALA A CA 1
ATOM 659 C C . ALA A 1 89 ? 12.721 -14.432 -3.481 1.00 96.69 89 ALA A C 1
ATOM 661 O O . ALA A 1 89 ? 12.278 -14.724 -2.372 1.00 96.69 89 ALA A O 1
ATOM 662 N N . LEU A 1 90 ? 12.387 -15.107 -4.585 1.00 96.88 90 LEU A N 1
ATOM 663 C CA . LEU A 1 90 ? 11.527 -16.292 -4.568 1.00 96.88 90 LEU A CA 1
ATOM 664 C C . LEU A 1 90 ? 12.228 -17.490 -3.911 1.00 96.88 90 LEU A C 1
ATOM 666 O O . LEU A 1 90 ? 11.629 -18.162 -3.071 1.00 96.88 90 LEU A O 1
ATOM 670 N N . ASP A 1 91 ? 13.494 -17.728 -4.255 1.00 97.31 91 ASP A N 1
ATOM 671 C CA . ASP A 1 91 ? 14.276 -18.863 -3.756 1.00 97.31 91 ASP A CA 1
ATOM 672 C C . ASP A 1 91 ? 14.607 -18.724 -2.263 1.00 97.31 91 ASP A C 1
ATOM 674 O O . ASP A 1 91 ? 14.561 -19.706 -1.521 1.00 97.31 91 ASP A O 1
ATOM 678 N N . SER A 1 92 ? 14.907 -17.507 -1.794 1.00 97.56 92 SER A N 1
ATOM 679 C CA . SER A 1 92 ? 15.237 -17.249 -0.386 1.00 97.56 92 SER A CA 1
ATOM 680 C C . SER A 1 92 ? 14.031 -17.318 0.549 1.00 97.56 92 SER A C 1
ATOM 682 O O . SER A 1 92 ? 14.214 -17.454 1.759 1.00 97.56 92 SER A O 1
ATOM 684 N N . ARG A 1 93 ? 12.809 -17.201 0.007 1.00 97.69 93 ARG A N 1
ATOM 685 C CA . ARG A 1 93 ? 11.558 -17.031 0.766 1.00 97.69 93 ARG A CA 1
ATOM 686 C C . ARG A 1 93 ? 11.583 -15.856 1.755 1.00 97.69 93 ARG A C 1
ATOM 688 O O . ARG A 1 93 ? 10.812 -15.836 2.712 1.00 97.69 93 ARG A O 1
ATOM 695 N N . ASP A 1 94 ? 12.443 -14.865 1.526 1.00 97.69 94 ASP A N 1
ATOM 696 C CA . ASP A 1 94 ? 12.506 -13.647 2.333 1.00 97.69 94 ASP A CA 1
ATOM 697 C C . ASP A 1 94 ? 11.358 -12.710 1.939 1.00 97.69 94 ASP A C 1
ATOM 699 O O . ASP A 1 94 ? 11.357 -12.115 0.857 1.00 97.69 94 ASP A O 1
ATOM 703 N N . GLY A 1 95 ? 10.382 -12.555 2.834 1.00 97.69 95 GLY A N 1
ATOM 704 C CA . GLY A 1 95 ? 9.216 -11.709 2.598 1.00 97.69 95 GLY A CA 1
ATOM 705 C C . GLY A 1 95 ? 9.563 -10.245 2.325 1.00 97.69 95 GLY A C 1
ATOM 706 O O . GLY A 1 95 ? 8.929 -9.613 1.478 1.00 97.69 95 GLY A O 1
ATOM 707 N N . VAL A 1 96 ? 10.561 -9.680 3.014 1.00 97.69 96 VAL A N 1
ATOM 708 C CA . VAL A 1 96 ? 10.937 -8.264 2.858 1.00 97.69 96 VAL A CA 1
ATOM 709 C C . VAL A 1 96 ? 11.574 -8.053 1.489 1.00 97.69 96 VAL A C 1
ATOM 711 O O . VAL A 1 96 ? 11.244 -7.093 0.784 1.00 97.69 96 VAL A O 1
ATOM 714 N N . MET A 1 97 ? 12.436 -8.984 1.074 1.00 97.62 97 MET A N 1
ATOM 715 C CA . MET A 1 97 ? 13.002 -8.985 -0.273 1.00 97.62 97 MET A CA 1
ATOM 716 C C . MET A 1 97 ? 11.913 -9.172 -1.334 1.00 97.62 97 MET A C 1
ATOM 718 O O . MET A 1 97 ? 11.906 -8.445 -2.329 1.00 97.62 97 MET A O 1
ATOM 722 N N . ALA A 1 98 ? 10.959 -10.077 -1.101 1.00 98.19 98 ALA A N 1
ATOM 723 C CA . ALA A 1 98 ? 9.847 -10.321 -2.010 1.00 98.19 98 ALA A CA 1
ATOM 724 C C . ALA A 1 98 ? 8.975 -9.071 -2.195 1.00 98.19 98 ALA A C 1
ATOM 726 O O . ALA A 1 98 ? 8.714 -8.656 -3.325 1.00 98.19 98 ALA A O 1
ATOM 727 N N . MET A 1 99 ? 8.615 -8.398 -1.100 1.00 97.81 99 MET A N 1
ATOM 728 C CA . MET A 1 99 ? 7.861 -7.145 -1.129 1.00 97.81 99 MET A CA 1
ATOM 729 C C . MET A 1 99 ? 8.623 -6.033 -1.860 1.00 97.81 99 MET A C 1
ATOM 731 O O . MET A 1 99 ? 8.044 -5.296 -2.664 1.00 97.81 99 MET A O 1
ATOM 735 N N . LYS A 1 100 ? 9.938 -5.918 -1.628 1.00 97.31 100 LYS A N 1
ATOM 736 C CA . LYS A 1 100 ? 10.794 -4.963 -2.345 1.00 97.31 100 LYS A CA 1
ATOM 737 C C . LYS A 1 100 ? 10.770 -5.231 -3.851 1.00 97.31 100 LYS A C 1
ATOM 739 O O . LYS A 1 100 ? 10.505 -4.311 -4.621 1.00 97.31 100 LYS A O 1
ATOM 744 N N . MET A 1 101 ? 10.986 -6.476 -4.270 1.00 97.81 101 MET A N 1
ATOM 745 C CA . MET A 1 101 ? 10.975 -6.848 -5.688 1.00 97.81 101 MET A CA 1
ATOM 746 C C . MET A 1 101 ? 9.593 -6.675 -6.324 1.00 97.81 101 MET A C 1
ATOM 748 O O . MET A 1 101 ? 9.497 -6.169 -7.438 1.00 97.81 101 MET A O 1
ATOM 752 N N . ALA A 1 102 ? 8.507 -6.978 -5.606 1.00 97.75 102 ALA A N 1
ATOM 753 C CA . ALA A 1 102 ? 7.147 -6.728 -6.082 1.00 97.75 102 ALA A CA 1
ATOM 754 C C . ALA A 1 102 ? 6.885 -5.237 -6.373 1.00 97.75 102 ALA A C 1
ATOM 756 O O . ALA A 1 102 ? 6.149 -4.905 -7.308 1.00 97.75 102 ALA A O 1
ATOM 757 N N . ASN A 1 103 ? 7.492 -4.333 -5.597 1.00 96.19 103 ASN A N 1
ATOM 758 C CA . ASN A 1 103 ? 7.413 -2.890 -5.832 1.00 96.19 103 ASN A CA 1
ATOM 759 C C . ASN A 1 103 ? 8.229 -2.451 -7.051 1.00 96.19 103 ASN A C 1
ATOM 761 O O . ASN A 1 103 ? 7.753 -1.614 -7.817 1.00 96.19 103 ASN A O 1
ATOM 765 N N . GLU A 1 104 ? 9.412 -3.028 -7.268 1.00 95.69 104 GLU A N 1
ATOM 766 C CA . GLU A 1 104 ? 10.190 -2.754 -8.483 1.00 95.69 104 GLU A CA 1
ATOM 767 C C . GLU A 1 104 ? 9.469 -3.268 -9.738 1.00 95.69 104 GLU A C 1
ATOM 769 O O . GLU A 1 104 ? 9.349 -2.540 -10.722 1.00 95.69 104 GLU A O 1
ATOM 774 N N . LEU A 1 105 ? 8.859 -4.458 -9.684 1.00 96.25 105 LEU A N 1
ATOM 775 C CA . LEU A 1 105 ? 8.031 -4.967 -10.784 1.00 96.25 105 LEU A CA 1
ATOM 776 C C . LEU A 1 105 ? 6.792 -4.099 -11.047 1.00 96.25 105 LEU A C 1
ATOM 778 O O . LEU A 1 105 ? 6.393 -3.920 -12.197 1.00 96.25 105 LEU A O 1
ATOM 782 N N . PHE A 1 106 ? 6.193 -3.512 -10.008 1.00 95.62 106 PHE A N 1
ATOM 783 C CA . PHE A 1 106 ? 5.110 -2.543 -10.189 1.00 95.62 106 PHE A CA 1
ATOM 784 C C . PHE A 1 106 ? 5.583 -1.284 -10.927 1.00 95.62 106 PHE A C 1
ATOM 786 O O . PHE A 1 106 ? 4.901 -0.806 -11.835 1.00 95.62 106 PHE A O 1
ATOM 793 N N . ARG A 1 107 ? 6.767 -0.762 -10.581 1.00 92.88 107 ARG A N 1
ATOM 794 C CA . ARG A 1 107 ? 7.377 0.372 -11.293 1.00 92.88 107 ARG A CA 1
ATOM 795 C C . ARG A 1 107 ? 7.669 0.025 -12.751 1.00 92.88 107 ARG A C 1
ATOM 797 O O . ARG A 1 107 ? 7.405 0.852 -13.619 1.00 92.88 107 ARG A O 1
ATOM 804 N N . CYS A 1 108 ? 8.126 -1.196 -13.021 1.00 94.25 108 CYS A N 1
ATOM 805 C CA . CYS A 1 108 ? 8.319 -1.712 -14.374 1.00 94.25 108 CYS A CA 1
ATOM 806 C C . CYS A 1 108 ? 7.029 -1.727 -15.207 1.00 94.25 108 CYS A C 1
ATOM 808 O O . CYS A 1 108 ? 7.019 -1.226 -16.335 1.00 94.25 108 CYS A O 1
ATOM 810 N N . ASP A 1 109 ? 5.932 -2.256 -14.654 1.00 93.50 109 ASP A N 1
ATOM 811 C CA . ASP A 1 109 ? 4.624 -2.263 -15.327 1.00 93.50 109 ASP A CA 1
ATOM 812 C C . ASP A 1 109 ? 4.162 -0.828 -15.634 1.00 93.50 109 ASP A C 1
ATOM 814 O O . ASP A 1 109 ? 3.824 -0.495 -16.773 1.00 93.50 109 ASP A O 1
ATOM 818 N N . MET A 1 110 ? 4.256 0.075 -14.653 1.00 91.06 110 MET A N 1
ATOM 819 C CA . MET A 1 110 ? 3.896 1.483 -14.839 1.00 91.06 110 MET A CA 1
ATOM 820 C C . MET A 1 110 ? 4.771 2.189 -15.883 1.00 91.06 110 MET A C 1
ATOM 822 O O . MET A 1 110 ? 4.240 2.903 -16.734 1.00 91.06 110 MET A O 1
ATOM 826 N N . ALA A 1 111 ? 6.089 1.978 -15.869 1.00 88.44 111 ALA A N 1
ATOM 827 C CA . ALA A 1 111 ? 7.006 2.564 -16.846 1.00 88.44 111 ALA A CA 1
ATOM 828 C C . ALA A 1 111 ? 6.683 2.102 -18.275 1.00 88.44 111 ALA A C 1
ATOM 830 O O . ALA A 1 111 ? 6.624 2.927 -19.190 1.00 88.44 111 ALA A O 1
ATOM 831 N N . THR A 1 112 ? 6.388 0.811 -18.446 1.00 88.38 112 THR A N 1
ATOM 832 C CA . THR A 1 112 ? 6.007 0.220 -19.737 1.00 88.38 112 THR A CA 1
ATOM 833 C C . THR A 1 112 ? 4.691 0.812 -20.249 1.00 88.38 112 THR A C 1
ATOM 835 O O . THR A 1 112 ? 4.605 1.258 -21.395 1.00 88.38 112 THR A O 1
ATOM 838 N N . ARG A 1 113 ? 3.673 0.930 -19.382 1.00 88.25 113 ARG A N 1
ATOM 839 C CA . ARG A 1 113 ? 2.383 1.560 -19.727 1.00 88.25 113 ARG A CA 1
ATOM 840 C C . ARG A 1 113 ? 2.525 3.037 -20.084 1.00 88.25 113 ARG A C 1
ATOM 842 O O . ARG A 1 113 ? 1.877 3.513 -21.014 1.00 88.25 113 ARG A O 1
ATOM 849 N N . MET A 1 114 ? 3.366 3.771 -19.359 1.00 85.81 114 MET A N 1
ATOM 850 C CA . MET A 1 114 ? 3.618 5.187 -19.632 1.00 85.81 114 MET A CA 1
ATOM 851 C C . MET A 1 114 ? 4.381 5.388 -20.942 1.00 85.81 114 MET A C 1
ATOM 853 O O . MET A 1 114 ? 4.092 6.338 -21.665 1.00 85.81 114 MET A O 1
ATOM 857 N N . GLN A 1 115 ? 5.316 4.499 -21.289 1.00 82.94 115 GLN A N 1
ATOM 858 C CA . GLN A 1 115 ? 5.999 4.538 -22.583 1.00 82.94 115 GLN A CA 1
ATOM 859 C C . GLN A 1 115 ? 5.027 4.294 -23.740 1.00 82.94 115 GLN A C 1
ATOM 861 O O . GLN A 1 115 ? 5.062 5.046 -24.710 1.00 82.94 115 GLN A O 1
ATOM 866 N N . ALA A 1 116 ? 4.122 3.319 -23.608 1.00 82.44 116 ALA A N 1
ATOM 867 C CA . ALA A 1 116 ? 3.095 3.054 -24.615 1.00 82.44 116 ALA A CA 1
ATOM 868 C C . ALA A 1 116 ? 2.171 4.266 -24.858 1.00 82.44 116 ALA A C 1
ATOM 870 O O . ALA A 1 116 ? 1.651 4.439 -25.956 1.00 82.44 116 ALA A O 1
ATOM 871 N N . ARG A 1 117 ? 1.988 5.131 -23.849 1.00 80.62 117 ARG A N 1
ATOM 872 C CA . ARG A 1 117 ? 1.170 6.355 -23.938 1.00 80.62 117 ARG A CA 1
ATOM 873 C C . ARG A 1 117 ? 1.935 7.602 -24.377 1.00 80.62 117 ARG A C 1
ATOM 875 O O . ARG A 1 117 ? 1.306 8.567 -24.792 1.00 80.62 117 ARG A O 1
ATOM 882 N N . ALA A 1 118 ? 3.265 7.609 -24.313 1.00 71.62 118 ALA A N 1
ATOM 883 C CA . ALA A 1 118 ? 4.089 8.792 -24.588 1.00 71.62 118 ALA A CA 1
ATOM 884 C C . ALA A 1 118 ? 4.177 9.178 -26.086 1.00 71.62 118 ALA A C 1
ATOM 886 O O . ALA A 1 118 ? 5.028 9.981 -26.464 1.00 71.62 118 ALA A O 1
ATOM 887 N N . GLY A 1 119 ? 3.312 8.617 -26.938 1.00 61.44 119 GLY A N 1
ATOM 888 C CA . GLY A 1 119 ? 3.300 8.805 -28.390 1.00 61.44 119 GLY A CA 1
ATOM 889 C C . GLY A 1 119 ? 2.670 10.107 -28.902 1.00 61.44 119 GLY A C 1
ATOM 890 O O . GLY A 1 119 ? 2.643 10.307 -30.110 1.00 61.44 119 GLY A O 1
ATOM 891 N N . SER A 1 120 ? 2.182 11.005 -28.041 1.00 58.47 120 SER A N 1
ATOM 892 C CA . SER A 1 120 ? 1.608 12.288 -28.473 1.00 58.47 120 SER A CA 1
ATOM 893 C C . SER A 1 120 ? 2.058 13.425 -27.560 1.00 58.47 120 SER A C 1
ATOM 895 O O . SER A 1 120 ? 1.543 13.576 -26.454 1.00 58.47 120 SER A O 1
ATOM 897 N N . LEU A 1 121 ? 3.027 14.216 -28.017 1.00 59.91 121 LEU A N 1
ATOM 898 C CA . LEU A 1 121 ? 3.378 15.483 -27.373 1.00 59.91 121 LEU A CA 1
ATOM 899 C C . LEU A 1 121 ? 2.440 16.567 -27.891 1.00 59.91 121 LEU A C 1
ATOM 901 O O . LEU A 1 121 ? 2.090 16.566 -29.075 1.00 59.91 121 LEU A O 1
ATOM 905 N N . SER A 1 122 ? 2.047 17.493 -27.024 1.00 62.84 122 SER A N 1
ATOM 906 C CA . SER A 1 122 ? 1.276 18.656 -27.460 1.00 62.84 122 SER A CA 1
ATOM 907 C C . SER A 1 122 ? 2.166 19.623 -28.255 1.00 62.84 122 SER A C 1
ATOM 909 O O . SER A 1 122 ? 3.392 19.644 -28.120 1.00 62.84 122 SER A O 1
ATOM 911 N N . THR A 1 123 ? 1.551 20.464 -29.086 1.00 63.12 123 THR A N 1
ATOM 912 C CA . THR A 1 123 ? 2.233 21.535 -29.837 1.00 63.12 123 THR A CA 1
ATOM 913 C C . THR A 1 123 ? 2.968 22.534 -28.934 1.00 63.12 123 THR A C 1
ATOM 915 O O . THR A 1 123 ? 3.925 23.163 -29.372 1.00 63.12 123 THR A O 1
ATOM 918 N N . GLU A 1 124 ? 2.570 22.646 -27.667 1.00 62.41 124 GLU A N 1
ATOM 919 C CA . GLU A 1 124 ? 3.158 23.546 -26.668 1.00 62.41 124 GLU A CA 1
ATOM 920 C C . GLU A 1 124 ? 4.469 22.977 -26.081 1.00 62.41 124 GLU A C 1
ATOM 922 O O . GLU A 1 124 ? 5.457 23.691 -25.900 1.00 62.41 124 GLU A O 1
ATOM 927 N N . GLU A 1 125 ? 4.548 21.653 -25.908 1.00 63.00 125 GLU A N 1
ATOM 928 C CA . GLU A 1 125 ? 5.781 20.957 -25.514 1.00 63.00 125 GLU A CA 1
ATOM 929 C C . GLU A 1 125 ? 6.848 20.969 -26.622 1.00 63.00 125 GLU A C 1
ATOM 931 O O . GLU A 1 125 ? 8.038 20.803 -26.340 1.00 63.00 125 GLU A O 1
ATOM 936 N N . ALA A 1 126 ? 6.449 21.178 -27.881 1.00 62.94 126 ALA A N 1
ATOM 937 C CA . ALA A 1 126 ? 7.367 21.324 -29.010 1.00 62.94 126 ALA A CA 1
ATOM 938 C C . ALA A 1 126 ? 8.114 22.673 -28.994 1.00 62.94 126 ALA A C 1
ATOM 940 O O . ALA A 1 126 ? 9.244 22.760 -29.479 1.00 62.94 126 ALA A O 1
ATOM 941 N N . GLU A 1 127 ? 7.534 23.719 -28.399 1.00 64.94 127 GLU A N 1
ATOM 942 C CA . GLU A 1 127 ? 8.180 25.031 -28.287 1.00 64.94 127 GLU A CA 1
ATOM 943 C C . GLU A 1 127 ? 9.185 25.087 -27.128 1.00 64.94 127 GLU A C 1
ATOM 945 O O . GLU A 1 127 ? 10.307 25.570 -27.305 1.00 64.94 127 GLU A O 1
ATOM 950 N N . LEU A 1 128 ? 8.842 24.498 -25.975 1.00 63.44 128 LEU A N 1
ATOM 951 C CA . LEU A 1 128 ? 9.733 24.356 -24.809 1.00 63.44 128 LEU A CA 1
ATOM 952 C C . LEU A 1 128 ? 10.984 23.503 -25.100 1.00 63.44 128 LEU A C 1
ATOM 954 O O . LEU A 1 128 ? 12.051 23.733 -24.519 1.00 63.44 128 LEU A O 1
ATOM 958 N N . GLN A 1 129 ? 10.903 22.588 -26.075 1.00 63.75 129 GLN A N 1
ATOM 959 C CA . GLN A 1 129 ? 12.038 21.794 -26.568 1.00 63.75 129 GLN A CA 1
ATOM 960 C C . GLN A 1 129 ? 13.147 22.609 -27.242 1.00 63.75 129 GLN A C 1
ATOM 962 O O . GLN A 1 129 ? 14.232 22.077 -27.497 1.00 63.75 129 GLN A O 1
ATOM 967 N N . LYS A 1 130 ? 12.929 23.896 -27.536 1.00 69.31 130 LYS A N 1
ATOM 968 C CA . LYS A 1 130 ? 13.952 24.728 -28.177 1.00 69.31 130 LYS A CA 1
ATOM 969 C C . LYS A 1 130 ? 15.140 25.010 -27.243 1.00 69.31 130 LYS A C 1
ATOM 971 O O . LYS A 1 130 ? 16.247 25.155 -27.761 1.00 69.31 130 LYS A O 1
ATOM 976 N N . SER A 1 131 ? 14.960 24.990 -25.916 1.00 80.94 131 SER A N 1
ATOM 977 C CA . SER A 1 131 ? 16.042 25.231 -24.944 1.00 80.94 131 SER A CA 1
ATOM 978 C C . SER A 1 131 ? 16.979 24.022 -24.764 1.00 80.94 131 SER A C 1
ATOM 980 O O . SER A 1 131 ? 16.539 22.874 -24.689 1.00 80.94 131 SER A O 1
ATOM 982 N N . ALA A 1 132 ? 18.293 24.267 -24.697 1.00 82.56 132 ALA A N 1
ATOM 983 C CA . ALA A 1 132 ? 19.306 23.209 -24.602 1.00 82.56 132 ALA A CA 1
ATOM 984 C C . ALA A 1 132 ? 19.212 22.403 -23.292 1.00 82.56 132 ALA A C 1
ATOM 986 O O . ALA A 1 132 ? 19.282 21.177 -23.329 1.00 82.56 132 ALA A O 1
ATOM 987 N N . SER A 1 133 ? 18.962 23.072 -22.161 1.00 83.31 133 SER A N 1
ATOM 988 C CA . SER A 1 133 ? 18.789 22.431 -20.849 1.00 83.31 133 SER A CA 1
ATOM 989 C C . SER A 1 133 ? 17.581 21.493 -20.808 1.00 83.31 133 SER A C 1
ATOM 991 O O . SER A 1 133 ? 17.649 20.417 -20.221 1.00 83.31 133 SER A O 1
ATOM 993 N N . PHE A 1 134 ? 16.486 21.848 -21.488 1.00 82.19 134 PHE A N 1
ATOM 994 C CA . PHE A 1 134 ? 15.320 20.974 -21.598 1.00 82.19 134 PHE A CA 1
ATOM 995 C C . PHE A 1 134 ? 15.608 19.740 -22.459 1.00 82.19 134 PHE A C 1
ATOM 997 O O . PHE A 1 134 ? 15.169 18.640 -22.123 1.00 82.19 134 PHE A O 1
ATOM 1004 N N . ARG A 1 135 ? 16.372 19.885 -23.553 1.00 80.88 135 ARG A N 1
ATOM 1005 C CA . ARG A 1 135 ? 16.794 18.737 -24.376 1.00 80.88 135 ARG A CA 1
ATOM 1006 C C . ARG A 1 135 ? 17.694 17.785 -23.597 1.00 80.88 135 ARG A C 1
ATOM 1008 O O . ARG A 1 135 ? 17.504 16.579 -23.705 1.00 80.88 135 ARG A O 1
ATOM 1015 N N . GLU A 1 136 ? 18.626 18.313 -22.809 1.00 86.50 136 GLU A N 1
ATOM 1016 C CA . GLU A 1 136 ? 19.517 17.510 -21.968 1.00 86.50 136 GLU A CA 1
ATOM 1017 C C . GLU A 1 136 ? 18.742 16.769 -20.871 1.00 86.50 136 GLU A C 1
ATOM 1019 O O . GLU A 1 136 ? 18.833 15.545 -20.785 1.00 86.50 136 GLU A O 1
ATOM 1024 N N . ALA A 1 137 ? 17.889 17.469 -20.115 1.00 85.00 137 ALA A N 1
ATOM 1025 C CA . ALA A 1 137 ? 17.046 16.851 -19.089 1.00 85.00 137 ALA A CA 1
ATOM 1026 C C . ALA A 1 137 ? 16.119 15.771 -19.675 1.00 85.00 137 ALA A C 1
ATOM 1028 O O . ALA A 1 137 ? 15.928 14.705 -19.086 1.00 85.00 137 ALA A O 1
ATOM 1029 N N . ARG A 1 138 ? 15.569 16.014 -20.870 1.00 84.25 138 ARG A N 1
ATOM 1030 C CA . ARG A 1 138 ? 14.742 15.042 -21.590 1.00 84.25 138 ARG A CA 1
ATOM 1031 C C . ARG A 1 138 ? 15.551 13.839 -22.069 1.00 84.25 138 ARG A C 1
ATOM 1033 O O . ARG A 1 138 ? 15.070 12.717 -21.935 1.00 84.25 138 ARG A O 1
ATOM 1040 N N . ALA A 1 139 ? 16.745 14.053 -22.617 1.00 85.50 139 ALA A N 1
ATOM 1041 C CA . ALA A 1 139 ? 17.627 12.974 -23.050 1.00 85.50 139 ALA A CA 1
ATOM 1042 C C . ALA A 1 139 ? 18.048 12.096 -21.864 1.00 85.50 139 ALA A C 1
ATOM 1044 O O . ALA A 1 139 ? 17.998 10.873 -21.971 1.00 85.50 139 ALA A O 1
ATOM 1045 N N . GLU A 1 140 ? 18.378 12.696 -20.719 1.00 88.31 140 GLU A N 1
ATOM 1046 C CA . GLU A 1 140 ? 18.712 11.946 -19.506 1.00 88.31 140 GLU A CA 1
ATOM 1047 C C . GLU A 1 140 ? 17.497 11.186 -18.958 1.00 88.31 140 GLU A C 1
ATOM 1049 O O . GLU A 1 140 ? 17.588 9.993 -18.682 1.00 88.31 140 GLU A O 1
ATOM 1054 N N . SER A 1 141 ? 16.317 11.816 -18.919 1.00 85.62 141 SER A N 1
ATOM 1055 C CA . SER A 1 141 ? 15.068 11.139 -18.545 1.00 85.62 141 SER A CA 1
ATOM 1056 C C . SER A 1 141 ? 14.744 9.952 -19.466 1.00 85.62 141 SER A C 1
ATOM 1058 O O . SER A 1 141 ? 14.295 8.902 -19.001 1.00 85.62 141 SER A O 1
ATOM 1060 N N . GLN A 1 142 ? 14.999 10.081 -20.773 1.00 85.50 142 GLN A N 1
ATOM 1061 C CA . GLN A 1 142 ? 14.831 8.990 -21.734 1.00 85.50 142 GLN A CA 1
ATOM 1062 C C . GLN A 1 142 ? 15.849 7.868 -21.521 1.00 85.50 142 GLN A C 1
ATOM 1064 O O . GLN A 1 142 ? 15.459 6.702 -21.560 1.00 85.50 142 GLN A O 1
ATOM 1069 N N . ARG A 1 143 ? 17.120 8.195 -21.258 1.00 88.31 143 ARG A N 1
ATOM 1070 C CA . ARG A 1 143 ? 18.159 7.204 -20.933 1.00 88.31 143 ARG A CA 1
ATOM 1071 C C . ARG A 1 143 ? 17.812 6.434 -19.667 1.00 88.31 143 ARG A C 1
ATOM 1073 O O . ARG A 1 143 ? 17.872 5.209 -19.672 1.00 88.31 143 ARG A O 1
ATOM 1080 N N . GLU A 1 144 ? 17.385 7.124 -18.615 1.00 86.25 144 GLU A N 1
ATOM 1081 C CA . GLU A 1 144 ? 16.999 6.482 -17.357 1.00 86.25 144 GLU A CA 1
ATOM 1082 C C . GLU A 1 144 ? 15.759 5.593 -17.528 1.00 86.25 144 GLU A C 1
ATOM 1084 O O . GLU A 1 144 ? 15.700 4.465 -17.027 1.00 86.25 144 GLU A O 1
ATOM 1089 N N . ARG A 1 145 ? 14.791 6.040 -18.337 1.00 84.06 145 ARG A N 1
ATOM 1090 C CA . ARG A 1 145 ? 13.634 5.219 -18.707 1.00 84.06 145 ARG A CA 1
ATOM 1091 C C . ARG A 1 145 ? 14.057 3.971 -19.485 1.00 84.06 145 ARG A C 1
ATOM 1093 O O . ARG A 1 145 ? 13.588 2.885 -19.160 1.00 84.06 145 ARG A O 1
ATOM 1100 N N . GLN A 1 146 ? 14.953 4.096 -20.466 1.00 86.62 146 GLN A N 1
ATOM 1101 C CA . GLN A 1 146 ? 15.484 2.956 -21.224 1.00 86.62 146 GLN A CA 1
ATOM 1102 C C . GLN A 1 146 ? 16.246 1.971 -20.332 1.00 86.62 146 GLN A C 1
ATOM 1104 O O . GLN A 1 146 ? 16.048 0.767 -20.472 1.00 86.62 146 GLN A O 1
ATOM 1109 N N . ARG A 1 147 ? 17.057 2.456 -19.381 1.00 87.62 147 ARG A N 1
ATOM 1110 C CA . ARG A 1 147 ? 17.721 1.604 -18.380 1.00 87.62 147 ARG A CA 1
ATOM 1111 C C . ARG A 1 147 ? 16.709 0.836 -17.539 1.00 87.62 147 ARG A C 1
ATOM 1113 O O . ARG A 1 147 ? 16.847 -0.372 -17.378 1.00 87.62 147 ARG A O 1
ATOM 1120 N N . THR A 1 148 ? 15.672 1.522 -17.057 1.00 85.25 148 THR A N 1
ATOM 1121 C CA . THR A 1 148 ? 14.588 0.894 -16.290 1.00 85.25 148 THR A CA 1
ATOM 1122 C C . THR A 1 148 ? 13.926 -0.208 -17.115 1.00 85.25 148 THR A C 1
ATOM 1124 O O . THR A 1 148 ? 13.859 -1.341 -16.659 1.00 85.25 148 THR A O 1
ATOM 1127 N N . ILE A 1 149 ? 13.508 0.087 -18.350 1.00 88.00 149 ILE A N 1
ATOM 1128 C CA . ILE A 1 149 ? 12.840 -0.884 -19.233 1.00 88.00 149 ILE A CA 1
ATOM 1129 C C . ILE A 1 149 ? 13.746 -2.077 -19.545 1.00 88.00 149 ILE A C 1
ATOM 1131 O O . ILE A 1 149 ? 13.291 -3.214 -19.453 1.00 88.00 149 ILE A O 1
ATOM 1135 N N . SER A 1 150 ? 15.017 -1.832 -19.867 1.00 89.06 150 SER A N 1
ATOM 1136 C CA . SER A 1 150 ? 16.000 -2.890 -20.122 1.00 89.06 150 SER A CA 1
ATOM 1137 C C . SER A 1 150 ? 16.135 -3.815 -18.910 1.00 89.06 150 SER A C 1
ATOM 1139 O O . SER A 1 150 ? 16.034 -5.032 -19.041 1.00 89.06 150 SER A O 1
ATOM 1141 N N . ASN A 1 151 ? 16.217 -3.254 -17.697 1.00 89.62 151 ASN A N 1
ATOM 1142 C CA . ASN A 1 151 ? 16.210 -4.049 -16.470 1.00 89.62 151 ASN A CA 1
ATOM 1143 C C . ASN A 1 151 ? 14.908 -4.849 -16.309 1.00 89.62 151 ASN A C 1
ATOM 1145 O O . ASN A 1 151 ? 14.957 -6.016 -15.927 1.00 89.62 151 ASN A O 1
ATOM 1149 N N . CYS A 1 152 ? 13.748 -4.275 -16.631 1.00 91.75 152 CYS A N 1
ATOM 1150 C CA . CYS A 1 152 ? 12.462 -4.974 -16.561 1.00 91.75 152 CYS A CA 1
ATOM 1151 C C . CYS A 1 152 ? 12.371 -6.165 -17.529 1.00 91.75 152 CYS A C 1
ATOM 1153 O O . CYS A 1 152 ? 11.756 -7.173 -17.190 1.00 91.75 152 CYS A O 1
ATOM 1155 N N . GLN A 1 153 ? 13.010 -6.076 -18.700 1.00 91.56 153 GLN A N 1
ATOM 1156 C CA . GLN A 1 153 ? 13.044 -7.149 -19.703 1.00 91.56 153 GLN A CA 1
ATOM 1157 C C . GLN A 1 153 ? 13.858 -8.373 -19.259 1.00 91.56 153 GLN A C 1
ATOM 1159 O O . GLN A 1 153 ? 13.711 -9.441 -19.841 1.00 91.56 153 GLN A O 1
ATOM 1164 N N . THR A 1 154 ? 14.680 -8.249 -18.212 1.00 93.12 154 THR A N 1
ATOM 1165 C CA . THR A 1 154 ? 15.452 -9.379 -17.659 1.00 93.12 154 THR A CA 1
ATOM 1166 C C . THR A 1 154 ? 14.606 -10.349 -16.828 1.00 93.12 154 THR A C 1
ATOM 1168 O O . THR A 1 154 ? 15.065 -11.437 -16.487 1.00 93.12 154 THR A O 1
ATOM 1171 N N . VAL A 1 155 ? 13.375 -9.973 -16.467 1.00 94.12 155 VAL A N 1
ATOM 1172 C CA . VAL A 1 155 ? 12.485 -10.800 -15.644 1.00 94.12 155 VAL A CA 1
ATOM 1173 C C . VAL A 1 155 ? 11.844 -11.869 -16.522 1.00 94.12 155 VAL A C 1
ATOM 1175 O O . VAL A 1 155 ? 11.073 -11.559 -17.425 1.00 94.12 155 VAL A O 1
ATOM 1178 N N . ALA A 1 156 ? 12.142 -13.137 -16.242 1.00 88.88 156 ALA A N 1
ATOM 1179 C CA . ALA A 1 156 ? 11.537 -14.252 -16.959 1.00 88.88 156 ALA A CA 1
ATOM 1180 C C . ALA A 1 156 ? 10.026 -14.353 -16.664 1.00 88.88 156 ALA A C 1
ATOM 1182 O O . ALA A 1 156 ? 9.609 -14.315 -15.505 1.00 88.88 156 ALA A O 1
ATOM 1183 N N . GLY A 1 157 ? 9.215 -14.533 -17.710 1.00 90.81 157 GLY A N 1
ATOM 1184 C CA . GLY A 1 157 ? 7.755 -14.642 -17.609 1.00 90.81 157 GLY A CA 1
ATOM 1185 C C . GLY A 1 157 ? 7.027 -13.293 -17.554 1.00 90.81 157 GLY A C 1
ATOM 1186 O O . GLY A 1 157 ? 7.582 -12.239 -17.857 1.00 90.81 157 GLY A O 1
ATOM 1187 N N . GLY A 1 158 ? 5.741 -13.316 -17.196 1.00 92.81 158 GLY A N 1
ATOM 1188 C CA . GLY A 1 158 ? 4.935 -12.099 -17.101 1.00 92.81 158 GLY A CA 1
ATOM 1189 C C . GLY A 1 158 ? 5.259 -11.285 -15.843 1.00 92.81 158 GLY A C 1
ATOM 1190 O O . GLY A 1 158 ? 5.139 -11.795 -14.731 1.00 92.81 158 GLY A O 1
ATOM 1191 N N . ILE A 1 159 ? 5.573 -9.989 -15.988 1.00 93.69 159 ILE A N 1
ATOM 1192 C CA . ILE A 1 159 ? 5.834 -9.071 -14.853 1.00 93.69 159 ILE A CA 1
ATOM 1193 C C . ILE A 1 159 ? 4.681 -9.088 -13.836 1.00 93.69 159 ILE A C 1
ATOM 1195 O O . ILE A 1 159 ? 4.915 -9.112 -12.627 1.00 93.69 159 ILE A O 1
ATOM 1199 N N . ILE A 1 160 ? 3.434 -9.102 -14.319 1.00 94.12 160 ILE A N 1
ATOM 1200 C CA . ILE A 1 160 ? 2.230 -9.131 -13.473 1.00 94.12 160 ILE A CA 1
ATOM 1201 C C . ILE A 1 160 ? 2.162 -10.433 -12.666 1.00 94.12 160 ILE A C 1
ATOM 1203 O O . ILE A 1 160 ? 1.880 -10.398 -11.468 1.00 94.12 160 ILE A O 1
ATOM 1207 N N . GLU A 1 161 ? 2.456 -11.566 -13.302 1.00 95.12 161 GLU A N 1
ATOM 1208 C CA . GLU A 1 161 ? 2.445 -12.884 -12.668 1.00 95.12 161 GLU A CA 1
ATOM 1209 C C . GLU A 1 161 ? 3.546 -12.997 -11.607 1.00 95.12 161 GLU A C 1
ATOM 1211 O O . GLU A 1 161 ? 3.272 -13.353 -10.460 1.00 95.12 161 GLU A O 1
ATOM 1216 N N . MET A 1 162 ? 4.779 -12.611 -11.947 1.00 96.44 162 MET A N 1
ATOM 1217 C CA . MET A 1 162 ? 5.900 -12.628 -11.004 1.00 96.44 162 MET A CA 1
ATOM 1218 C C . MET A 1 162 ? 5.653 -11.693 -9.819 1.00 96.44 162 MET A C 1
ATOM 1220 O O . MET A 1 162 ? 5.909 -12.062 -8.672 1.00 96.44 162 MET A O 1
ATOM 1224 N N . ARG A 1 163 ? 5.066 -10.514 -10.061 1.00 96.69 163 ARG A N 1
ATOM 1225 C CA . ARG A 1 163 ? 4.641 -9.607 -8.990 1.00 96.69 163 ARG A CA 1
ATOM 1226 C C . ARG A 1 163 ? 3.594 -10.254 -8.085 1.00 96.69 163 ARG A C 1
ATOM 1228 O O . ARG A 1 163 ? 3.719 -10.138 -6.870 1.00 96.69 163 ARG A O 1
ATOM 1235 N N . ALA A 1 164 ? 2.589 -10.930 -8.640 1.00 96.62 164 ALA A N 1
ATOM 1236 C CA . ALA A 1 164 ? 1.568 -11.611 -7.843 1.00 96.62 164 ALA A CA 1
ATOM 1237 C C . ALA A 1 164 ? 2.174 -12.715 -6.959 1.00 96.62 164 ALA A C 1
ATOM 1239 O O . ALA A 1 164 ? 1.840 -12.800 -5.779 1.00 96.62 164 ALA A O 1
ATOM 1240 N N . ARG A 1 165 ? 3.124 -13.498 -7.488 1.00 97.12 165 ARG A N 1
ATOM 1241 C CA . ARG A 1 165 ? 3.843 -14.536 -6.725 1.00 97.12 165 ARG A CA 1
ATOM 1242 C C . ARG A 1 165 ? 4.681 -13.956 -5.584 1.00 97.12 165 ARG A C 1
ATOM 1244 O O . ARG A 1 165 ? 4.666 -14.495 -4.482 1.00 97.12 165 ARG A O 1
ATOM 1251 N N . LEU A 1 166 ? 5.386 -12.852 -5.827 1.00 98.19 166 LEU A N 1
ATOM 1252 C CA . LEU A 1 166 ? 6.167 -12.163 -4.795 1.00 98.19 166 LEU A CA 1
ATOM 1253 C C . LEU A 1 166 ? 5.277 -11.543 -3.710 1.00 98.19 166 LEU A C 1
ATOM 1255 O O . LEU A 1 166 ? 5.627 -11.602 -2.535 1.00 98.19 166 LEU A O 1
ATOM 1259 N N . LEU A 1 167 ? 4.130 -10.966 -4.087 1.00 97.88 167 LEU A N 1
ATOM 1260 C CA . LEU A 1 167 ? 3.163 -10.429 -3.125 1.00 97.88 167 LEU A CA 1
ATOM 1261 C C . LEU A 1 167 ? 2.562 -11.537 -2.262 1.00 97.88 167 LEU A C 1
ATOM 1263 O O . LEU A 1 167 ? 2.529 -11.377 -1.050 1.00 97.88 167 LEU A O 1
ATOM 1267 N N . LEU A 1 168 ? 2.184 -12.669 -2.863 1.00 97.38 168 LEU A N 1
ATOM 1268 C CA . LEU A 1 168 ? 1.730 -13.849 -2.127 1.00 97.38 168 LEU A CA 1
ATOM 1269 C C . LEU A 1 168 ? 2.766 -14.280 -1.080 1.00 97.38 168 LEU A C 1
ATOM 1271 O O . LEU A 1 168 ? 2.429 -14.423 0.091 1.00 97.38 168 LEU A O 1
ATOM 1275 N N . LEU A 1 169 ? 4.030 -14.425 -1.489 1.00 98.00 169 LEU A N 1
ATOM 1276 C CA . LEU A 1 169 ? 5.120 -14.783 -0.582 1.00 98.00 169 LEU A CA 1
ATOM 1277 C C . LEU A 1 169 ? 5.287 -13.747 0.544 1.00 98.00 169 LEU A C 1
ATOM 1279 O O . LEU A 1 169 ? 5.415 -14.116 1.707 1.00 98.00 169 LEU A O 1
ATOM 1283 N N . ALA A 1 170 ? 5.260 -12.449 0.229 1.00 98.12 170 ALA A N 1
ATOM 1284 C CA . ALA A 1 170 ? 5.364 -11.387 1.230 1.00 98.12 170 ALA A CA 1
ATOM 1285 C C . ALA A 1 170 ? 4.193 -11.402 2.231 1.00 98.12 170 ALA A C 1
ATOM 1287 O O . ALA A 1 170 ? 4.411 -11.200 3.427 1.00 98.12 170 ALA A O 1
ATOM 1288 N N . THR A 1 171 ? 2.975 -11.685 1.761 1.00 97.69 171 THR A N 1
ATOM 1289 C CA . THR A 1 171 ? 1.784 -11.863 2.600 1.00 97.69 171 THR A CA 1
ATOM 1290 C C . THR A 1 171 ? 1.921 -13.089 3.508 1.00 97.69 171 THR A C 1
ATOM 1292 O O . THR A 1 171 ? 1.682 -12.989 4.709 1.00 97.69 171 THR A O 1
ATOM 1295 N N . GLU A 1 172 ? 2.367 -14.234 2.980 1.00 96.50 172 GLU A N 1
ATOM 1296 C CA . GLU A 1 172 ? 2.611 -15.455 3.767 1.00 96.50 172 GLU A CA 1
ATOM 1297 C C . GLU A 1 172 ? 3.666 -15.238 4.864 1.00 96.50 172 GLU A C 1
ATOM 1299 O O . GLU A 1 172 ? 3.536 -15.766 5.969 1.00 96.50 172 GLU A O 1
ATOM 1304 N N . GLN A 1 173 ? 4.673 -14.406 4.583 1.00 97.69 173 GLN A N 1
ATOM 1305 C CA . GLN A 1 173 ? 5.704 -13.991 5.539 1.00 97.69 173 GLN A CA 1
ATOM 1306 C C . GLN A 1 173 ? 5.284 -12.809 6.436 1.00 97.69 173 GLN A C 1
ATOM 1308 O O . GLN A 1 173 ? 6.104 -12.303 7.201 1.00 97.69 173 GLN A O 1
ATOM 1313 N N . ARG A 1 174 ? 4.018 -12.369 6.371 1.00 97.12 174 ARG A N 1
ATOM 1314 C CA . ARG A 1 174 ? 3.438 -11.283 7.185 1.00 97.12 174 ARG A CA 1
ATOM 1315 C C . ARG A 1 174 ? 4.207 -9.962 7.108 1.00 97.12 174 ARG A C 1
ATOM 1317 O O . ARG A 1 174 ? 4.393 -9.270 8.111 1.00 97.12 174 ARG A O 1
ATOM 1324 N N . VAL A 1 175 ? 4.667 -9.596 5.915 1.00 97.56 175 VAL A N 1
ATOM 1325 C CA . VAL A 1 175 ? 5.256 -8.272 5.700 1.00 97.56 175 VAL A CA 1
ATOM 1326 C C . VAL A 1 175 ? 4.156 -7.222 5.686 1.00 97.56 175 VAL A C 1
ATOM 1328 O O . VAL A 1 175 ? 3.266 -7.260 4.839 1.00 97.56 175 VAL A O 1
ATOM 1331 N N . VAL A 1 176 ? 4.261 -6.249 6.592 1.00 96.88 176 VAL A N 1
ATOM 1332 C CA . VAL A 1 176 ? 3.249 -5.200 6.740 1.00 96.88 176 VAL A CA 1
ATOM 1333 C C . VAL A 1 176 ? 3.039 -4.432 5.431 1.00 96.88 176 VAL A C 1
ATOM 1335 O O . VAL A 1 176 ? 3.993 -3.924 4.834 1.00 96.88 176 VAL A O 1
ATOM 1338 N N . GLY A 1 177 ? 1.782 -4.350 4.997 1.00 95.75 177 GLY A N 1
ATOM 1339 C CA . GLY A 1 177 ? 1.339 -3.686 3.773 1.00 95.75 177 GLY A CA 1
ATOM 1340 C C . GLY A 1 177 ? 1.359 -4.590 2.535 1.00 95.75 177 GLY A C 1
ATOM 1341 O O . GLY A 1 177 ? 0.884 -4.175 1.474 1.00 95.75 177 GLY A O 1
ATOM 1342 N N . ALA A 1 178 ? 1.881 -5.821 2.625 1.00 97.44 178 ALA A N 1
ATOM 1343 C CA . ALA A 1 178 ? 1.844 -6.777 1.514 1.00 97.44 178 ALA A CA 1
ATOM 1344 C C . ALA A 1 178 ? 0.405 -7.196 1.188 1.00 97.44 178 ALA A C 1
ATOM 1346 O O . ALA A 1 178 ? 0.020 -7.195 0.014 1.00 97.44 178 ALA A O 1
ATOM 1347 N N . ALA A 1 179 ? -0.417 -7.427 2.218 1.00 97.31 179 ALA A N 1
ATOM 1348 C CA . ALA A 1 179 ? -1.804 -7.848 2.059 1.00 97.31 179 ALA A CA 1
ATOM 1349 C C . ALA A 1 179 ? -2.638 -6.809 1.292 1.00 97.31 179 ALA A C 1
ATOM 1351 O O . ALA A 1 179 ? -3.394 -7.168 0.393 1.00 97.31 179 ALA A O 1
ATOM 1352 N N . ALA A 1 180 ? -2.452 -5.511 1.560 1.00 96.25 180 ALA A N 1
ATOM 1353 C CA . ALA A 1 180 ? -3.128 -4.461 0.795 1.00 96.25 180 ALA A CA 1
ATOM 1354 C C . ALA A 1 180 ? -2.693 -4.414 -0.674 1.00 96.25 180 ALA A C 1
ATOM 1356 O O . ALA A 1 180 ? -3.513 -4.150 -1.556 1.00 96.25 180 ALA A O 1
ATOM 1357 N N . LYS A 1 181 ? -1.419 -4.693 -0.973 1.00 96.38 181 LYS A N 1
ATOM 1358 C CA . LYS A 1 181 ? -0.941 -4.733 -2.363 1.00 96.38 181 LYS A CA 1
ATOM 1359 C C . LYS A 1 181 ? -1.470 -5.943 -3.114 1.00 96.38 181 LYS A C 1
ATOM 1361 O O . LYS A 1 181 ? -1.795 -5.807 -4.290 1.00 96.38 181 LYS A O 1
ATOM 1366 N N . GLU A 1 182 ? -1.575 -7.088 -2.451 1.00 96.12 182 GLU A N 1
ATOM 1367 C CA . GLU A 1 182 ? -2.220 -8.280 -3.003 1.00 96.12 182 GLU A CA 1
ATOM 1368 C C . GLU A 1 182 ? -3.728 -8.056 -3.197 1.00 96.12 182 GLU A C 1
ATOM 1370 O O . GLU A 1 182 ? -4.289 -8.364 -4.244 1.00 96.12 182 GLU A O 1
ATOM 1375 N N . PHE A 1 183 ? -4.393 -7.406 -2.244 1.00 96.12 183 PHE A N 1
ATOM 1376 C CA . PHE A 1 183 ? -5.782 -6.988 -2.402 1.00 96.12 183 PHE A CA 1
ATOM 1377 C C . PHE A 1 183 ? -5.965 -6.042 -3.600 1.00 96.12 183 PHE A C 1
ATOM 1379 O O . PHE A 1 183 ? -6.904 -6.194 -4.384 1.00 96.12 183 PHE A O 1
ATOM 1386 N N . ALA A 1 184 ? -5.050 -5.101 -3.825 1.00 93.94 184 ALA A N 1
ATOM 1387 C CA . ALA A 1 184 ? -5.118 -4.194 -4.971 1.00 93.94 184 ALA A CA 1
ATOM 1388 C C . ALA A 1 184 ? -5.018 -4.905 -6.339 1.00 93.94 184 ALA A C 1
ATOM 1390 O O . ALA A 1 184 ? -5.411 -4.317 -7.345 1.00 93.94 184 ALA A O 1
ATOM 1391 N N . THR A 1 185 ? -4.544 -6.158 -6.407 1.00 92.50 185 THR A N 1
ATOM 1392 C CA . THR A 1 185 ? -4.547 -6.954 -7.653 1.00 92.50 185 THR A CA 1
ATOM 1393 C C . THR A 1 185 ? -5.852 -7.717 -7.896 1.00 92.50 185 THR A C 1
ATOM 1395 O O . THR A 1 185 ? -5.982 -8.385 -8.918 1.00 92.50 185 THR A O 1
ATOM 1398 N N . GLY A 1 186 ? -6.833 -7.604 -6.995 1.00 94.00 186 GLY A N 1
ATOM 1399 C CA . GLY A 1 186 ? -8.137 -8.265 -7.112 1.00 94.00 186 GLY A CA 1
ATOM 1400 C C . GLY A 1 186 ? -8.286 -9.536 -6.272 1.00 94.00 186 GLY A C 1
ATOM 1401 O O . GLY A 1 186 ? -9.359 -10.132 -6.268 1.00 94.00 186 GLY A O 1
ATOM 1402 N N . VAL A 1 187 ? -7.263 -9.939 -5.510 1.00 94.12 187 VAL A N 1
ATOM 1403 C CA . VAL A 1 187 ? -7.353 -11.107 -4.619 1.00 94.12 187 VAL A CA 1
ATOM 1404 C C . VAL A 1 187 ? -8.223 -10.784 -3.397 1.00 94.12 187 VAL A C 1
ATOM 1406 O O . VAL A 1 187 ? -8.074 -9.735 -2.771 1.00 94.12 187 VAL A O 1
ATOM 1409 N N . ARG A 1 188 ? -9.168 -11.672 -3.060 1.00 94.44 188 ARG A N 1
ATOM 1410 C CA . ARG A 1 188 ? -10.165 -11.482 -1.979 1.00 94.44 188 ARG A CA 1
ATOM 1411 C C . ARG A 1 188 ? -10.255 -12.668 -1.012 1.00 94.44 188 ARG A C 1
ATOM 1413 O O . ARG A 1 188 ? -11.302 -12.915 -0.426 1.00 94.44 188 ARG A O 1
ATOM 1420 N N . ARG A 1 189 ? -9.175 -13.441 -0.876 1.00 95.38 189 ARG A N 1
ATOM 1421 C CA . ARG A 1 189 ? -9.148 -14.618 0.006 1.00 95.38 189 ARG A CA 1
ATOM 1422 C C . ARG A 1 189 ? -9.315 -14.199 1.478 1.00 95.38 189 ARG A C 1
ATOM 1424 O O . ARG A 1 189 ? -8.764 -13.156 1.845 1.00 95.38 189 ARG A O 1
ATOM 1431 N N . PRO A 1 190 ? -10.015 -14.981 2.322 1.00 95.81 190 PRO A N 1
ATOM 1432 C CA . PRO A 1 190 ? -10.229 -14.640 3.733 1.00 95.81 190 PRO A CA 1
ATOM 1433 C C . PRO A 1 190 ? -8.937 -14.327 4.499 1.00 95.81 190 PRO A C 1
ATOM 1435 O O . PRO A 1 190 ? -8.911 -13.422 5.329 1.00 95.81 190 PRO A O 1
ATOM 1438 N N . GLU A 1 191 ? -7.845 -15.023 4.183 1.00 95.88 191 GLU A N 1
ATOM 1439 C CA . GLU A 1 191 ? -6.536 -14.832 4.810 1.00 95.88 191 GLU A CA 1
ATOM 1440 C C . GLU A 1 191 ? -5.960 -13.446 4.501 1.00 95.88 191 GLU A C 1
ATOM 1442 O O . GLU A 1 191 ? -5.480 -12.764 5.402 1.00 95.88 191 GLU A O 1
ATOM 1447 N N . VAL A 1 192 ? -6.070 -12.993 3.247 1.00 97.00 192 VAL A N 1
ATOM 1448 C CA . VAL A 1 192 ? -5.605 -11.662 2.823 1.00 97.00 192 VAL A CA 1
ATOM 1449 C C . VAL A 1 192 ? -6.409 -10.575 3.530 1.00 97.00 192 VAL A C 1
ATOM 1451 O O . VAL A 1 192 ? -5.832 -9.620 4.040 1.00 97.00 192 VAL A O 1
ATOM 1454 N N . LEU A 1 193 ? -7.734 -10.734 3.620 1.00 97.31 193 LEU A N 1
ATOM 1455 C CA . LEU A 1 193 ? -8.606 -9.777 4.311 1.00 97.31 193 LEU A CA 1
ATOM 1456 C C . LEU A 1 193 ? -8.277 -9.689 5.807 1.00 97.31 193 LEU A C 1
ATOM 1458 O O . LEU A 1 193 ? -8.220 -8.592 6.360 1.00 97.31 193 LEU A O 1
ATOM 1462 N N . LYS A 1 194 ? -7.993 -10.829 6.446 1.00 97.62 194 LYS A N 1
ATOM 1463 C CA . LYS A 1 194 ? -7.530 -10.871 7.836 1.00 97.62 194 LYS A CA 1
ATOM 1464 C C . LYS A 1 194 ? -6.197 -10.138 8.003 1.00 97.62 194 LYS A C 1
ATOM 1466 O O . LYS A 1 194 ? -6.081 -9.297 8.892 1.00 97.62 194 LYS A O 1
ATOM 1471 N N . PHE A 1 195 ? -5.220 -10.407 7.136 1.00 97.94 195 PHE A N 1
ATOM 1472 C CA . PHE A 1 195 ? -3.925 -9.726 7.186 1.00 97.94 195 PHE A CA 1
ATOM 1473 C C . PHE A 1 195 ? -4.037 -8.226 6.914 1.00 97.94 195 PHE A C 1
ATOM 1475 O O . PHE A 1 195 ? -3.323 -7.456 7.541 1.00 97.94 195 PHE A O 1
ATOM 1482 N N . MET A 1 196 ? -4.985 -7.774 6.086 1.00 98.00 196 MET A N 1
ATOM 1483 C CA . MET A 1 196 ? -5.247 -6.339 5.938 1.00 98.00 196 MET A CA 1
ATOM 1484 C C . MET A 1 196 ? -5.688 -5.689 7.258 1.00 98.00 196 MET A C 1
ATOM 1486 O O . MET A 1 196 ? -5.240 -4.599 7.599 1.00 98.00 196 MET A O 1
ATOM 1490 N N . VAL A 1 197 ? -6.547 -6.346 8.037 1.00 98.12 197 VAL A N 1
ATOM 1491 C CA . VAL A 1 197 ? -6.952 -5.819 9.351 1.00 98.12 197 VAL A CA 1
ATOM 1492 C C . VAL A 1 197 ? -5.760 -5.772 10.313 1.00 98.12 197 VAL A C 1
ATOM 1494 O O . VAL A 1 197 ? -5.618 -4.807 11.064 1.00 98.12 197 VAL A O 1
ATOM 1497 N N . GLU A 1 198 ? -4.900 -6.791 10.293 1.00 98.00 198 GLU A N 1
ATOM 1498 C CA . GLU A 1 198 ? -3.676 -6.831 11.103 1.00 98.00 198 GLU A CA 1
ATOM 1499 C C . GLU A 1 198 ? -2.702 -5.709 10.703 1.00 98.00 198 GLU A C 1
ATOM 1501 O O . GLU A 1 198 ? -2.286 -4.929 11.558 1.00 98.00 198 GLU A O 1
ATOM 1506 N N . ASP A 1 199 ? -2.434 -5.538 9.409 1.00 98.00 199 ASP A N 1
ATOM 1507 C CA . ASP A 1 199 ? -1.580 -4.476 8.863 1.00 98.00 199 ASP A CA 1
ATOM 1508 C C . ASP A 1 199 ? -2.110 -3.073 9.201 1.00 98.00 199 ASP A C 1
ATOM 1510 O O . ASP A 1 199 ? -1.344 -2.184 9.587 1.00 98.00 199 ASP A O 1
ATOM 1514 N N . ALA A 1 200 ? -3.430 -2.875 9.128 1.00 98.25 200 ALA A N 1
ATOM 1515 C CA . ALA A 1 200 ? -4.082 -1.633 9.536 1.00 98.25 200 ALA A CA 1
ATOM 1516 C C . ALA A 1 200 ? -3.868 -1.336 11.033 1.00 98.25 200 ALA A C 1
ATOM 1518 O O . ALA A 1 200 ? -3.564 -0.201 11.403 1.00 98.25 200 ALA A O 1
ATOM 1519 N N . ARG A 1 201 ? -3.960 -2.355 11.902 1.00 98.00 201 ARG A N 1
ATOM 1520 C CA . ARG A 1 201 ? -3.657 -2.241 13.345 1.00 98.00 201 ARG A CA 1
ATOM 1521 C C . ARG A 1 201 ? -2.170 -2.022 13.629 1.00 98.00 201 ARG A C 1
ATOM 1523 O O . ARG A 1 201 ? -1.814 -1.466 14.670 1.00 98.00 201 ARG A O 1
ATOM 1530 N N . GLU A 1 202 ? -1.296 -2.433 12.716 1.00 97.69 202 GLU A N 1
ATOM 1531 C CA . GLU A 1 202 ? 0.140 -2.148 12.765 1.00 97.69 202 GLU A CA 1
ATOM 1532 C C . GLU A 1 202 ? 0.522 -0.768 12.208 1.00 97.69 202 GLU A C 1
ATOM 1534 O O . GLU A 1 202 ? 1.704 -0.401 12.208 1.00 97.69 202 GLU A O 1
ATOM 1539 N N . GLY A 1 203 ? -0.473 0.027 11.807 1.00 96.81 203 GLY A N 1
ATOM 1540 C CA . GLY A 1 203 ? -0.303 1.405 11.364 1.00 96.81 203 GLY A CA 1
ATOM 1541 C C . GLY A 1 203 ? 0.111 1.537 9.900 1.00 96.81 203 GLY A C 1
ATOM 1542 O O . GLY A 1 203 ? 0.687 2.560 9.532 1.00 96.81 203 GLY A O 1
ATOM 1543 N N . ASP A 1 204 ? -0.139 0.529 9.055 1.00 97.69 204 ASP A N 1
ATOM 1544 C CA . ASP A 1 204 ? -0.007 0.709 7.608 1.00 97.69 204 ASP A CA 1
ATOM 1545 C C . ASP A 1 204 ? -1.130 1.609 7.077 1.00 97.69 204 ASP A C 1
ATOM 1547 O O . ASP A 1 204 ? -2.297 1.219 7.039 1.00 97.69 204 ASP A O 1
ATOM 1551 N N . LEU A 1 205 ? -0.772 2.824 6.662 1.00 96.94 205 LEU A N 1
ATOM 1552 C CA . LEU A 1 205 ? -1.730 3.863 6.284 1.00 96.94 205 LEU A CA 1
ATOM 1553 C C . LEU A 1 205 ? -2.600 3.475 5.078 1.00 96.94 205 LEU A C 1
ATOM 1555 O O . LEU A 1 205 ? -3.813 3.682 5.097 1.00 96.94 205 LEU A O 1
ATOM 1559 N N . ASN A 1 206 ? -1.995 2.879 4.045 1.00 95.62 206 ASN A N 1
ATOM 1560 C CA . ASN A 1 206 ? -2.708 2.441 2.840 1.00 95.62 206 ASN A CA 1
ATOM 1561 C C . ASN A 1 206 ? -3.755 1.375 3.175 1.00 95.62 206 ASN A C 1
ATOM 1563 O O . ASN A 1 206 ? -4.904 1.430 2.720 1.00 95.62 206 ASN A O 1
ATOM 1567 N N . THR A 1 207 ? -3.348 0.396 3.982 1.00 97.50 207 THR A N 1
ATOM 1568 C CA . THR A 1 207 ? -4.227 -0.681 4.416 1.00 97.50 207 THR A CA 1
ATOM 1569 C C . THR A 1 207 ? -5.326 -0.150 5.325 1.00 97.50 207 THR A C 1
ATOM 1571 O O . THR A 1 207 ? -6.493 -0.473 5.114 1.00 97.50 207 THR A O 1
ATOM 1574 N N . LEU A 1 208 ? -4.987 0.722 6.277 1.00 97.94 208 LEU A N 1
ATOM 1575 C CA . LEU A 1 208 ? -5.953 1.338 7.179 1.00 97.94 208 LEU A CA 1
ATOM 1576 C C . LEU A 1 208 ? -7.027 2.121 6.422 1.00 97.94 208 LEU A C 1
ATOM 1578 O O . LEU A 1 208 ? -8.209 1.932 6.696 1.00 97.94 208 LEU A O 1
ATOM 1582 N N . ALA A 1 209 ? -6.639 2.942 5.443 1.00 97.25 209 ALA A N 1
ATOM 1583 C CA . ALA A 1 209 ? -7.580 3.680 4.603 1.00 97.25 209 ALA A CA 1
ATOM 1584 C C . ALA A 1 209 ? -8.503 2.737 3.816 1.00 97.25 209 ALA A C 1
ATOM 1586 O O . ALA A 1 209 ? -9.718 2.939 3.765 1.00 97.25 209 ALA A O 1
ATOM 1587 N N . SER A 1 210 ? -7.940 1.658 3.264 1.00 96.06 210 SER A N 1
ATOM 1588 C CA . SER A 1 210 ? -8.710 0.639 2.543 1.00 96.06 210 SER A CA 1
ATOM 1589 C C . SER A 1 210 ? -9.726 -0.053 3.457 1.00 96.06 210 SER A C 1
ATOM 1591 O O . SER A 1 210 ? -10.889 -0.201 3.079 1.00 96.06 210 SER A O 1
ATOM 1593 N N . VAL A 1 211 ? -9.319 -0.437 4.673 1.00 97.56 211 VAL A N 1
ATOM 1594 C CA . VAL A 1 211 ? -10.197 -1.105 5.646 1.00 97.56 211 VAL A CA 1
ATOM 1595 C C . VAL A 1 211 ? -11.280 -0.158 6.166 1.00 97.56 211 VAL A C 1
ATOM 1597 O O . VAL A 1 211 ? -12.461 -0.508 6.189 1.00 97.56 211 VAL A O 1
ATOM 1600 N N . ALA A 1 212 ? -10.907 1.072 6.519 1.00 96.56 212 ALA A N 1
ATOM 1601 C CA . ALA A 1 212 ? -11.829 2.109 6.977 1.00 96.56 212 ALA A CA 1
ATOM 1602 C C . ALA A 1 212 ? -12.895 2.462 5.921 1.00 96.56 212 ALA A C 1
ATOM 1604 O O . ALA A 1 212 ? -14.040 2.761 6.281 1.00 96.56 212 ALA A O 1
ATOM 1605 N N . GLY A 1 213 ? -12.531 2.390 4.637 1.00 95.25 213 GLY A N 1
ATOM 1606 C CA . GLY A 1 213 ? -13.402 2.718 3.513 1.00 95.25 213 GLY A CA 1
ATOM 1607 C C . GLY A 1 213 ? -14.380 1.627 3.062 1.00 95.25 213 GLY A C 1
ATOM 1608 O O . GLY A 1 213 ? -15.304 1.956 2.332 1.00 95.25 213 GLY A O 1
ATOM 1609 N N . HIS A 1 214 ? -14.251 0.361 3.480 1.00 95.75 214 HIS A N 1
ATOM 1610 C CA . HIS A 1 214 ? -15.295 -0.656 3.218 1.00 95.75 214 HIS A CA 1
ATOM 1611 C C . HIS A 1 214 ? -16.163 -0.894 4.458 1.00 95.75 214 HIS A C 1
ATOM 1613 O O . HIS A 1 214 ? -15.954 -0.277 5.496 1.00 95.75 214 HIS A O 1
ATOM 1619 N N . SER A 1 215 ? -17.141 -1.800 4.365 1.00 94.25 215 SER A N 1
ATOM 1620 C CA . SER A 1 215 ? -17.942 -2.239 5.508 1.00 94.25 215 SER A CA 1
ATOM 1621 C C . SER A 1 215 ? -17.169 -3.201 6.422 1.00 94.25 215 SER A C 1
ATOM 1623 O O . SER A 1 215 ? -16.356 -4.002 5.963 1.00 94.25 215 SER A O 1
ATOM 1625 N N . ALA A 1 216 ? -17.473 -3.180 7.724 1.00 95.06 216 ALA A N 1
ATOM 1626 C CA . ALA A 1 216 ? -16.908 -4.117 8.702 1.00 95.06 216 ALA A CA 1
ATOM 1627 C C . ALA A 1 216 ? -17.139 -5.592 8.308 1.00 95.06 216 ALA A C 1
ATOM 1629 O O . ALA A 1 216 ? -16.242 -6.428 8.424 1.00 95.06 216 ALA A O 1
ATOM 1630 N N . ALA A 1 217 ? -18.327 -5.889 7.766 1.00 95.38 217 ALA A N 1
ATOM 1631 C CA . ALA A 1 217 ? -18.711 -7.225 7.316 1.00 95.38 217 ALA A CA 1
ATOM 1632 C C . ALA A 1 217 ? -17.828 -7.746 6.172 1.00 95.38 217 ALA A C 1
ATOM 1634 O O . ALA A 1 217 ? -17.517 -8.933 6.146 1.00 95.38 217 ALA A O 1
ATOM 1635 N N . PHE A 1 218 ? -17.379 -6.870 5.265 1.00 95.12 218 PHE A N 1
ATOM 1636 C CA . PHE A 1 218 ? -16.499 -7.253 4.159 1.00 95.12 218 PHE A CA 1
ATOM 1637 C C . PHE A 1 218 ? -15.172 -7.846 4.652 1.00 95.12 218 PHE A C 1
ATOM 1639 O O . PHE A 1 218 ? -14.673 -8.802 4.068 1.00 95.12 218 PHE A O 1
ATOM 1646 N N . PHE A 1 219 ? -14.632 -7.321 5.754 1.00 96.19 219 PHE A N 1
ATOM 1647 C CA . PHE A 1 219 ? -13.401 -7.817 6.379 1.00 96.19 219 PHE A CA 1
ATOM 1648 C C . PHE A 1 219 ? -13.645 -8.843 7.496 1.00 96.19 219 PHE A C 1
ATOM 1650 O O . PHE A 1 219 ? -12.690 -9.294 8.125 1.00 96.19 219 PHE A O 1
ATOM 1657 N N . GLY A 1 220 ? -14.902 -9.209 7.768 1.00 96.06 220 GLY A N 1
ATOM 1658 C CA . GLY A 1 220 ? -15.248 -10.139 8.845 1.00 96.06 220 GLY A CA 1
ATOM 1659 C C . GLY A 1 220 ? -14.913 -9.617 10.248 1.00 96.06 220 GLY A C 1
ATOM 1660 O O . GLY A 1 220 ? -14.573 -10.410 11.124 1.00 96.06 220 GLY A O 1
ATOM 1661 N N . ILE A 1 221 ? -14.979 -8.298 10.469 1.00 97.31 221 ILE A N 1
ATOM 1662 C CA . ILE A 1 221 ? -14.707 -7.663 11.770 1.00 97.31 221 ILE A CA 1
ATOM 1663 C C . ILE A 1 221 ? -15.974 -7.071 12.393 1.00 97.31 221 ILE A C 1
ATOM 1665 O O . ILE A 1 221 ? -16.968 -6.823 11.710 1.00 97.31 221 ILE A O 1
ATOM 1669 N N . SER A 1 222 ? -15.941 -6.826 13.706 1.00 96.88 222 SER A N 1
ATOM 1670 C CA . SER A 1 222 ? -17.033 -6.141 14.401 1.00 96.88 222 SER A CA 1
ATOM 1671 C C . SER A 1 222 ? -17.118 -4.662 13.997 1.00 96.88 222 SER A C 1
ATOM 1673 O O . SER A 1 222 ? -16.122 -4.040 13.620 1.00 96.88 222 SER A O 1
ATOM 1675 N N . SER A 1 223 ? -18.318 -4.083 14.115 1.00 94.38 223 SER A N 1
ATOM 1676 C CA . SER A 1 223 ? -18.546 -2.643 13.897 1.00 94.38 223 SER A CA 1
ATOM 1677 C C . SER A 1 223 ? -17.679 -1.781 14.825 1.00 94.38 223 SER A C 1
ATOM 1679 O O . SER A 1 223 ? -17.101 -0.784 14.405 1.00 94.38 223 SER A O 1
ATOM 1681 N N . GLU A 1 224 ? -17.510 -2.217 16.073 1.00 95.62 224 GLU A N 1
ATOM 1682 C CA . GLU A 1 224 ? -16.628 -1.590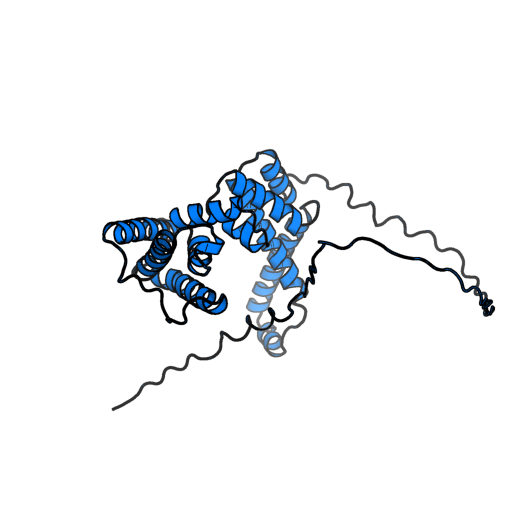 17.060 1.00 95.62 224 GLU A CA 1
ATOM 1683 C C . GLU A 1 224 ? -15.168 -1.560 16.586 1.00 95.62 224 GLU A C 1
ATOM 1685 O O . GLU A 1 224 ? -14.586 -0.483 16.464 1.00 95.62 224 GLU A O 1
ATOM 1690 N N . ALA A 1 225 ? -14.605 -2.711 16.193 1.00 97.00 225 ALA A N 1
ATOM 1691 C CA . ALA A 1 225 ? -13.237 -2.788 15.680 1.00 97.00 225 ALA A CA 1
ATOM 1692 C C . ALA A 1 225 ? -13.035 -1.913 14.434 1.00 97.00 225 ALA A C 1
ATOM 1694 O O . ALA A 1 225 ? -11.979 -1.307 14.255 1.00 97.00 225 ALA A O 1
ATOM 1695 N N . HIS A 1 226 ? -14.049 -1.822 13.576 1.00 96.44 226 HIS A N 1
ATOM 1696 C CA . HIS A 1 226 ? -14.018 -0.963 12.397 1.00 96.44 226 HIS A CA 1
ATOM 1697 C C . HIS A 1 226 ? -14.044 0.531 12.750 1.00 96.44 226 HIS A C 1
ATOM 1699 O O . HIS A 1 226 ? -13.276 1.309 12.180 1.00 96.44 226 HIS A O 1
ATOM 1705 N N . ASN A 1 227 ? -14.856 0.934 13.730 1.00 95.94 227 ASN A N 1
ATOM 1706 C CA . ASN A 1 227 ? -14.910 2.315 14.214 1.00 95.94 227 ASN A CA 1
ATOM 1707 C C . ASN A 1 227 ? -13.612 2.740 14.917 1.00 95.94 227 ASN A C 1
ATOM 1709 O O . ASN A 1 227 ? -13.194 3.888 14.760 1.00 95.94 227 ASN A O 1
ATOM 1713 N N . ILE A 1 228 ? -12.929 1.823 15.613 1.00 97.94 228 ILE A N 1
ATOM 1714 C CA . ILE A 1 228 ? -11.582 2.063 16.160 1.00 97.94 228 ILE A CA 1
ATOM 1715 C C . ILE A 1 228 ? -10.608 2.427 15.033 1.00 97.94 228 ILE A C 1
ATOM 1717 O O . ILE A 1 228 ? -9.922 3.443 15.122 1.00 97.94 228 ILE A O 1
ATOM 1721 N N . LEU A 1 229 ? -10.578 1.645 13.947 1.00 97.94 229 LEU A N 1
ATOM 1722 C CA . LEU A 1 229 ? -9.694 1.893 12.800 1.00 97.94 229 LEU A CA 1
ATOM 1723 C C . LEU A 1 229 ? -9.993 3.238 12.118 1.00 97.94 229 LEU A C 1
ATOM 1725 O O . LEU A 1 229 ? -9.077 4.009 11.829 1.00 97.94 229 LEU A O 1
ATOM 1729 N N . ARG A 1 230 ? -11.275 3.563 11.920 1.00 97.06 230 ARG A N 1
ATOM 1730 C CA . ARG A 1 230 ? -11.703 4.871 11.393 1.00 97.06 230 ARG A CA 1
ATOM 1731 C C . ARG A 1 230 ? -11.275 6.023 12.299 1.00 97.06 230 ARG A C 1
ATOM 1733 O O . ARG A 1 230 ? -10.772 7.036 11.815 1.00 97.06 230 ARG A O 1
ATOM 1740 N N . SER A 1 231 ? -11.436 5.862 13.612 1.00 97.50 231 SER A N 1
ATOM 1741 C CA . SER A 1 231 ? -11.016 6.869 14.585 1.00 97.50 231 SER A CA 1
ATOM 1742 C C . SER A 1 231 ? -9.496 7.022 14.629 1.00 97.50 231 SER A C 1
ATOM 1744 O O . SER A 1 231 ? -9.021 8.145 14.757 1.00 97.50 231 SER A O 1
ATOM 1746 N N . ALA A 1 232 ? -8.731 5.937 14.486 1.00 98.19 232 ALA A N 1
ATOM 1747 C CA . ALA A 1 232 ? -7.271 5.987 14.435 1.00 98.19 232 ALA A CA 1
ATOM 1748 C C . ALA A 1 232 ? -6.778 6.816 13.242 1.00 98.19 232 ALA A C 1
ATOM 1750 O O . ALA A 1 232 ? -5.927 7.689 13.405 1.00 98.19 232 ALA A O 1
ATOM 1751 N N . LEU A 1 233 ? -7.365 6.596 12.059 1.00 97.31 233 LEU A N 1
ATOM 1752 C CA . LEU A 1 233 ? -7.047 7.365 10.855 1.00 97.31 233 LEU A CA 1
ATOM 1753 C C . LEU A 1 233 ? -7.347 8.859 11.041 1.00 97.31 233 LEU A C 1
ATOM 1755 O O . LEU A 1 233 ? -6.538 9.701 10.659 1.00 97.31 233 LEU A O 1
ATOM 1759 N N . ARG A 1 234 ? -8.474 9.189 11.686 1.00 97.12 234 ARG A N 1
ATOM 1760 C CA . ARG A 1 234 ? -8.838 10.581 11.980 1.00 97.12 234 ARG A CA 1
ATOM 1761 C C . ARG A 1 234 ? -7.879 11.243 12.970 1.00 97.12 234 ARG A C 1
ATOM 1763 O O . ARG A 1 234 ? -7.433 12.352 12.717 1.00 97.12 234 ARG A O 1
ATOM 1770 N N . ILE A 1 235 ? -7.529 10.556 14.059 1.00 97.19 235 ILE A N 1
ATOM 1771 C CA . ILE A 1 235 ? -6.572 11.064 15.055 1.00 97.19 235 ILE A CA 1
ATOM 1772 C C . ILE A 1 235 ? -5.202 11.304 14.404 1.00 97.19 235 ILE A C 1
ATOM 1774 O O . ILE A 1 235 ? -4.585 12.336 14.643 1.00 97.19 235 ILE A O 1
ATOM 1778 N N . ALA A 1 236 ? -4.734 10.389 13.549 1.00 97.56 236 ALA A N 1
ATOM 1779 C CA . ALA A 1 236 ? -3.469 10.566 12.837 1.00 97.56 236 ALA A CA 1
ATOM 1780 C C . ALA A 1 236 ? -3.501 11.749 11.849 1.00 97.56 236 ALA A C 1
ATOM 1782 O O . ALA A 1 236 ? -2.488 12.424 11.679 1.00 97.56 236 ALA A O 1
ATOM 1783 N N . ALA A 1 237 ? -4.655 12.042 11.238 1.00 97.38 237 ALA A N 1
ATOM 1784 C CA . ALA A 1 237 ? -4.837 13.213 10.374 1.00 97.38 237 ALA A CA 1
ATOM 1785 C C . ALA A 1 237 ? -4.774 14.552 11.135 1.00 97.38 237 ALA A C 1
ATOM 1787 O O . ALA A 1 237 ? -4.489 15.588 10.539 1.00 97.38 237 ALA A O 1
ATOM 1788 N N . GLU A 1 238 ? -5.000 14.541 12.452 1.00 96.94 238 GLU A N 1
ATOM 1789 C CA . GLU A 1 238 ? -4.888 15.719 13.321 1.00 96.94 238 GLU A CA 1
ATOM 1790 C C . GLU A 1 238 ? -3.435 15.995 13.774 1.00 96.94 238 GLU A C 1
ATOM 1792 O O . GLU A 1 238 ? -3.170 17.027 14.400 1.00 96.94 238 GLU A O 1
ATOM 1797 N N . ASP A 1 239 ? -2.475 15.110 13.464 1.00 97.69 239 ASP A N 1
ATOM 1798 C CA . ASP A 1 239 ? -1.061 15.315 13.803 1.00 97.69 239 ASP A CA 1
ATOM 1799 C C . ASP A 1 239 ? -0.463 16.518 13.053 1.00 97.69 239 ASP A C 1
ATOM 1801 O O . ASP A 1 239 ? -0.706 16.741 11.868 1.00 97.69 239 ASP A O 1
ATOM 1805 N N . ARG A 1 240 ? 0.366 17.308 13.743 1.00 96.06 240 ARG A N 1
ATOM 1806 C CA . ARG A 1 240 ? 0.917 18.558 13.191 1.00 96.06 240 ARG A CA 1
ATOM 1807 C C . ARG A 1 240 ? 1.959 18.352 12.094 1.00 96.06 240 ARG A C 1
ATOM 1809 O O . ARG A 1 240 ? 2.141 19.254 11.284 1.00 96.06 240 ARG A O 1
ATOM 1816 N N . GLU A 1 241 ? 2.679 17.235 12.108 1.00 93.69 241 GLU A N 1
ATOM 1817 C CA . GLU A 1 241 ? 3.796 16.989 11.191 1.00 93.69 241 GLU A CA 1
ATOM 1818 C C . GLU A 1 241 ? 3.346 16.182 9.975 1.00 93.69 241 GLU A C 1
ATOM 1820 O O . GLU A 1 241 ? 3.690 16.530 8.849 1.00 93.69 241 GLU A O 1
ATOM 1825 N N . VAL A 1 242 ? 2.565 15.121 10.198 1.00 95.94 242 VAL A N 1
ATOM 1826 C CA . VAL A 1 242 ? 2.164 14.186 9.131 1.00 95.94 242 VAL A CA 1
ATOM 1827 C C . VAL A 1 242 ? 0.694 14.310 8.731 1.00 95.94 242 VAL A C 1
ATOM 1829 O O . VAL A 1 242 ? 0.277 13.722 7.732 1.00 95.94 242 VAL A O 1
ATOM 1832 N N . GLY A 1 243 ? -0.101 15.091 9.470 1.00 95.38 243 GLY A N 1
ATOM 1833 C CA . GLY A 1 243 ? -1.554 15.142 9.311 1.00 95.38 243 GLY A CA 1
ATOM 1834 C C . GLY A 1 243 ? -2.016 15.553 7.917 1.00 95.38 243 GLY A C 1
ATOM 1835 O O . GLY A 1 243 ? -2.972 14.978 7.412 1.00 95.38 243 GLY A O 1
ATOM 1836 N N . GLN A 1 244 ? -1.304 16.462 7.236 1.00 96.00 244 GLN A N 1
ATOM 1837 C CA . GLN A 1 244 ? -1.647 16.866 5.862 1.00 96.00 244 GLN A CA 1
ATOM 1838 C C . GLN A 1 244 ? -1.603 15.698 4.869 1.00 96.00 244 GLN A C 1
ATOM 1840 O O . GLN A 1 244 ? -2.463 15.600 3.997 1.00 96.00 244 GLN A O 1
ATOM 1845 N N . GLU A 1 245 ? -0.621 14.807 4.998 1.00 95.44 245 GLU A N 1
ATOM 1846 C CA . GLU A 1 245 ? -0.512 13.635 4.131 1.00 95.44 245 GLU A CA 1
ATOM 1847 C C . GLU A 1 245 ? -1.549 12.573 4.521 1.00 95.44 245 GLU A C 1
ATOM 1849 O O . GLU A 1 245 ? -2.230 12.029 3.653 1.00 95.44 245 GLU A O 1
ATOM 1854 N N . VAL A 1 246 ? -1.747 12.334 5.824 1.00 97.50 246 VAL A N 1
ATOM 1855 C CA . VAL A 1 246 ? -2.764 11.395 6.331 1.00 97.50 246 VAL A CA 1
ATOM 1856 C C . VAL A 1 246 ? -4.186 11.835 5.957 1.00 97.50 246 VAL A C 1
ATOM 1858 O O . VAL A 1 246 ? -5.033 10.992 5.658 1.00 97.50 246 VAL A O 1
ATOM 1861 N N . GLN A 1 247 ? -4.451 13.142 5.907 1.00 97.19 247 GLN A N 1
ATOM 1862 C CA . GLN A 1 247 ? -5.751 13.711 5.549 1.00 97.19 247 GLN A CA 1
ATOM 1863 C C . GLN A 1 247 ? -6.224 13.250 4.161 1.00 97.19 247 GLN A C 1
ATOM 1865 O O . GLN A 1 247 ? -7.406 12.957 3.989 1.00 97.19 247 GLN A O 1
ATOM 1870 N N . LEU A 1 248 ? -5.313 13.085 3.195 1.00 96.38 248 LEU A N 1
ATOM 1871 C CA . LEU A 1 248 ? -5.645 12.566 1.860 1.00 96.38 248 LEU A CA 1
ATOM 1872 C C . LEU A 1 248 ? -6.196 11.132 1.922 1.00 96.38 248 LEU A C 1
ATOM 1874 O O . LEU A 1 248 ? -7.122 10.774 1.193 1.00 96.38 248 LEU A O 1
ATOM 1878 N N . TYR A 1 249 ? -5.646 10.310 2.814 1.00 97.25 249 TYR A N 1
ATOM 1879 C CA . TYR A 1 249 ? -6.093 8.936 3.030 1.00 97.25 249 TYR A CA 1
ATOM 1880 C C . TYR A 1 249 ? -7.410 8.867 3.797 1.00 97.25 249 TYR A C 1
ATOM 1882 O O . TYR A 1 249 ? -8.237 8.002 3.505 1.00 97.25 249 TYR A O 1
ATOM 1890 N N . LEU A 1 250 ? -7.622 9.782 4.747 1.00 96.88 250 LEU A N 1
ATOM 1891 C CA . LEU A 1 250 ? -8.904 9.928 5.430 1.00 96.88 250 LEU A CA 1
ATOM 1892 C C . LEU A 1 250 ? -10.015 10.275 4.432 1.00 96.88 250 LEU A C 1
ATOM 1894 O O . LEU A 1 250 ? -11.026 9.581 4.388 1.00 96.88 250 LEU A O 1
ATOM 1898 N N . GLU A 1 251 ? -9.800 11.281 3.585 1.00 95.50 251 GLU A N 1
ATOM 1899 C CA . GLU A 1 251 ? -10.769 11.693 2.562 1.00 95.50 251 GLU A CA 1
ATOM 1900 C C . GLU A 1 251 ? -11.043 10.580 1.548 1.00 95.50 251 GLU A C 1
ATOM 1902 O O . GLU A 1 251 ? -12.196 10.332 1.184 1.00 95.50 251 GLU A O 1
ATOM 1907 N N . LEU A 1 252 ? -10.000 9.852 1.132 1.00 95.00 252 LEU A N 1
ATOM 1908 C CA . LEU A 1 252 ? -10.153 8.678 0.281 1.00 95.00 252 LEU A CA 1
ATOM 1909 C C . LEU A 1 252 ? -11.036 7.619 0.952 1.00 95.00 252 LEU A C 1
ATOM 1911 O O . LEU A 1 252 ? -11.982 7.140 0.327 1.00 95.00 252 LEU A O 1
ATOM 1915 N N . ALA A 1 253 ? -10.764 7.278 2.213 1.00 95.75 253 ALA A N 1
ATOM 1916 C CA . ALA A 1 253 ? -11.532 6.285 2.957 1.00 95.75 253 ALA A CA 1
ATOM 1917 C C . ALA A 1 253 ? -12.999 6.709 3.142 1.00 95.75 253 ALA A C 1
ATOM 1919 O O . ALA A 1 253 ? -13.903 5.896 2.946 1.00 95.75 253 ALA A O 1
ATOM 1920 N N . GLU A 1 254 ? -13.252 7.977 3.468 1.00 95.06 254 GLU A N 1
ATOM 1921 C CA . GLU A 1 254 ? -14.606 8.528 3.589 1.00 95.06 254 GLU A CA 1
ATOM 1922 C C . GLU A 1 254 ? -15.349 8.472 2.246 1.00 95.06 254 GLU A C 1
ATOM 1924 O O . GLU A 1 254 ? -16.480 7.982 2.184 1.00 95.06 254 GLU A O 1
ATOM 1929 N N . SER A 1 255 ? -14.697 8.882 1.151 1.00 93.44 255 SER A N 1
ATOM 1930 C CA . SER A 1 255 ? -15.285 8.827 -0.194 1.00 93.44 255 SER A CA 1
ATOM 1931 C C . SER A 1 255 ? -15.616 7.396 -0.628 1.00 93.44 255 SER A C 1
ATOM 1933 O O . SER A 1 255 ? -16.691 7.145 -1.178 1.00 93.44 255 SER A O 1
ATOM 1935 N N . LEU A 1 256 ? -14.730 6.444 -0.320 1.00 92.81 256 LEU A N 1
ATOM 1936 C CA . LEU A 1 256 ? -14.911 5.034 -0.637 1.00 92.81 256 LEU A CA 1
ATOM 1937 C C . LEU A 1 256 ? -16.063 4.433 0.171 1.00 92.81 256 LEU A C 1
ATOM 1939 O O . LEU A 1 256 ? -16.888 3.713 -0.388 1.00 92.81 256 LEU A O 1
ATOM 1943 N N . SER A 1 257 ? -16.173 4.791 1.454 1.00 93.38 257 SER A N 1
ATOM 1944 C CA . SER A 1 257 ? -17.278 4.349 2.308 1.00 93.38 257 SER A CA 1
ATOM 1945 C C . SER A 1 257 ? -18.623 4.795 1.748 1.00 93.38 257 SER A C 1
ATOM 1947 O O . SER A 1 257 ? -19.566 4.010 1.760 1.00 93.38 257 SER A O 1
ATOM 1949 N N . VAL A 1 258 ? -18.725 6.021 1.231 1.00 92.12 258 VAL A N 1
ATOM 1950 C CA . VAL A 1 258 ? -19.954 6.502 0.580 1.00 92.12 258 VAL A CA 1
ATOM 1951 C C . VAL A 1 258 ? -20.211 5.750 -0.730 1.00 92.12 258 VAL A C 1
ATOM 1953 O O . VAL A 1 258 ? -21.328 5.291 -0.962 1.00 92.12 258 VAL A O 1
ATOM 1956 N N . ALA A 1 259 ? -19.185 5.573 -1.569 1.00 91.31 259 ALA A N 1
ATOM 1957 C CA . ALA A 1 259 ? -19.313 4.892 -2.860 1.00 91.31 259 ALA A CA 1
ATOM 1958 C C . ALA A 1 259 ? -19.750 3.420 -2.734 1.00 91.31 259 ALA A C 1
ATOM 1960 O O . ALA A 1 259 ? -20.447 2.907 -3.605 1.00 91.31 259 ALA A O 1
ATOM 1961 N N . LEU A 1 260 ? -19.372 2.748 -1.644 1.00 91.12 260 LEU A N 1
ATOM 1962 C CA . LEU A 1 260 ? -19.710 1.347 -1.370 1.00 91.12 260 LEU A CA 1
ATOM 1963 C C . LEU A 1 260 ? -21.015 1.167 -0.572 1.00 91.12 260 LEU A C 1
ATOM 1965 O O . LEU A 1 260 ? -21.262 0.089 -0.032 1.00 91.12 260 LEU A O 1
ATOM 1969 N N . GLY A 1 261 ? -21.858 2.203 -0.492 1.00 85.69 261 GLY A N 1
ATOM 1970 C CA . GLY A 1 261 ? -23.175 2.127 0.151 1.00 85.69 261 GLY A CA 1
ATOM 1971 C C . GLY A 1 261 ? -23.160 2.303 1.672 1.00 85.69 261 GLY A C 1
ATOM 1972 O O . GLY A 1 261 ? -24.114 1.914 2.345 1.00 85.69 261 GLY A O 1
ATOM 1973 N N . GLY A 1 262 ? -22.091 2.873 2.231 1.00 81.38 262 GLY A N 1
ATOM 1974 C CA . GLY A 1 262 ? -22.055 3.316 3.623 1.00 81.38 262 GLY A CA 1
ATOM 1975 C C . GLY A 1 262 ? -22.951 4.533 3.882 1.00 81.38 262 GLY A C 1
ATOM 1976 O O . GLY A 1 262 ? -23.478 5.159 2.962 1.00 81.38 262 GLY A O 1
ATOM 1977 N N . GLU A 1 263 ? -23.130 4.883 5.160 1.00 70.31 263 GLU A N 1
ATOM 1978 C CA . GLU A 1 263 ? -23.933 6.049 5.541 1.00 70.31 263 GLU A CA 1
ATOM 1979 C C . GLU A 1 263 ? -23.397 7.335 4.889 1.00 70.31 263 GLU A C 1
ATOM 1981 O O . GLU A 1 263 ? -22.207 7.630 4.955 1.00 70.31 263 GLU A O 1
ATOM 1986 N N . VAL A 1 264 ? -24.297 8.162 4.346 1.00 65.38 264 VAL A N 1
ATOM 1987 C CA . VAL A 1 264 ? -23.985 9.463 3.711 1.00 65.38 264 VAL A CA 1
ATOM 1988 C C . VAL A 1 264 ? -23.525 10.520 4.734 1.00 65.38 264 VAL A C 1
ATOM 1990 O O . VAL A 1 264 ? -23.347 11.696 4.406 1.00 65.38 264 VAL A O 1
ATOM 1993 N N . LYS A 1 265 ? -23.315 10.142 6.002 1.00 66.38 265 LYS A N 1
ATOM 1994 C CA . LYS A 1 265 ? -22.674 11.032 6.970 1.00 66.38 265 LYS A CA 1
ATOM 1995 C C . LYS A 1 265 ? -21.281 11.356 6.434 1.00 66.38 265 LYS A C 1
ATOM 1997 O O . LYS A 1 265 ? -20.431 10.485 6.318 1.00 66.38 265 LYS A O 1
ATOM 2002 N N . LYS A 1 266 ? -21.077 12.630 6.089 1.00 63.81 266 LYS A N 1
ATOM 2003 C CA . LYS A 1 266 ? -19.911 13.129 5.341 1.00 63.81 266 LYS A CA 1
ATOM 2004 C C . LYS A 1 266 ? -18.550 12.838 5.983 1.00 63.81 266 LYS A C 1
ATOM 2006 O O . LYS A 1 266 ? -17.557 13.075 5.312 1.00 63.81 266 LYS A O 1
ATOM 2011 N N . LYS A 1 267 ? -18.497 12.422 7.254 1.00 85.88 267 LYS A N 1
ATOM 2012 C CA . LYS A 1 267 ? -17.256 12.193 7.998 1.00 85.88 267 LYS A CA 1
ATOM 2013 C C . LYS A 1 267 ? -17.378 11.022 8.960 1.00 85.88 267 LYS A C 1
ATOM 2015 O O . LYS A 1 267 ? -18.463 10.777 9.492 1.00 85.88 267 LYS A O 1
ATOM 2020 N N . PHE A 1 268 ? -16.264 10.346 9.230 1.00 89.50 268 PHE A N 1
ATOM 2021 C CA . PHE A 1 268 ? -16.221 9.298 10.247 1.00 89.50 268 PHE A CA 1
ATOM 2022 C C . PHE A 1 268 ? -16.472 9.869 11.651 1.00 89.50 268 PHE A C 1
ATOM 2024 O O . PHE A 1 268 ? -15.673 10.631 12.210 1.00 89.50 268 PHE A O 1
ATOM 2031 N N . ASP A 1 269 ? -17.607 9.480 12.230 1.00 84.19 269 ASP A N 1
ATOM 2032 C CA . ASP A 1 269 ? -17.989 9.831 13.592 1.00 84.19 269 ASP A CA 1
ATOM 2033 C C . ASP A 1 269 ? -17.336 8.868 14.593 1.00 84.19 269 ASP A C 1
ATOM 2035 O O . ASP A 1 269 ? -17.373 7.651 14.423 1.00 84.19 269 ASP A O 1
ATOM 2039 N N . SER A 1 270 ? -16.739 9.421 15.647 1.00 82.50 270 SER A N 1
ATOM 2040 C CA . SER A 1 270 ? -16.149 8.643 16.745 1.00 82.50 270 SER A CA 1
ATOM 2041 C C . SER A 1 270 ? -16.629 9.093 18.125 1.00 82.50 270 SER A C 1
ATOM 2043 O O . SER A 1 270 ? -16.061 8.709 19.150 1.00 82.50 270 SER A O 1
ATOM 2045 N N . THR A 1 271 ? -17.689 9.906 18.173 1.00 85.62 271 THR A N 1
ATOM 2046 C CA . THR A 1 271 ? -18.272 10.409 19.424 1.00 85.62 271 THR A CA 1
ATOM 2047 C C . THR A 1 271 ? -18.736 9.274 20.338 1.00 85.62 271 THR A C 1
ATOM 2049 O O . THR A 1 271 ? -18.489 9.330 21.543 1.00 85.62 271 THR A O 1
ATOM 20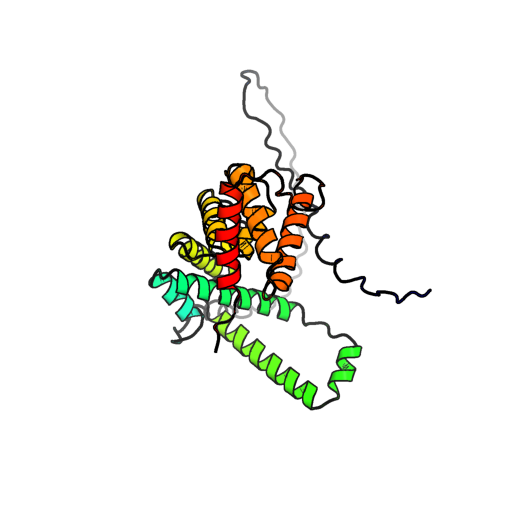52 N N . ASN A 1 272 ? -19.288 8.207 19.753 1.00 88.31 272 ASN A N 1
ATOM 2053 C CA . ASN A 1 272 ? -19.864 7.059 20.461 1.00 88.31 272 ASN A CA 1
ATOM 2054 C C . ASN A 1 272 ? -18.853 5.974 20.884 1.00 88.31 272 ASN A C 1
ATOM 2056 O O . ASN A 1 272 ? -19.273 4.926 21.365 1.00 88.31 272 ASN A O 1
ATOM 2060 N N . LEU A 1 273 ? -17.542 6.183 20.703 1.00 93.81 273 LEU A N 1
ATOM 2061 C CA . LEU A 1 273 ? -16.532 5.218 21.160 1.00 93.81 273 LEU A CA 1
ATOM 2062 C C . LEU A 1 273 ? -16.341 5.266 22.684 1.00 93.81 273 LEU A C 1
ATOM 2064 O O . LEU A 1 273 ? -16.319 6.357 23.280 1.00 93.81 273 LEU A O 1
ATOM 2068 N N . SER A 1 274 ? -16.140 4.087 23.285 1.00 96.56 274 SER A N 1
ATOM 2069 C CA . SER A 1 274 ? -15.752 3.934 24.692 1.00 96.56 274 SER A CA 1
ATOM 2070 C C . SER A 1 274 ? -14.384 4.579 24.969 1.00 96.56 274 SER A C 1
ATOM 2072 O O . SER A 1 274 ? -13.670 4.999 24.050 1.00 96.56 274 SER A O 1
ATOM 2074 N N . ALA A 1 275 ? -14.014 4.721 26.244 1.00 96.50 275 ALA A N 1
ATOM 2075 C CA . ALA A 1 275 ? -12.702 5.265 26.598 1.00 96.50 275 ALA A CA 1
ATOM 2076 C C . ALA A 1 275 ? -11.578 4.309 26.164 1.00 96.50 275 ALA A C 1
ATOM 2078 O O . ALA A 1 275 ? -10.559 4.753 25.636 1.00 96.50 275 ALA A O 1
ATOM 2079 N N . GLU A 1 276 ? -11.809 3.008 26.322 1.00 97.31 276 GLU A N 1
ATOM 2080 C CA . GLU A 1 276 ? -10.910 1.930 25.929 1.00 97.31 276 GLU A CA 1
ATOM 2081 C C . GLU A 1 276 ? -10.679 1.923 24.411 1.00 97.31 276 GLU A C 1
ATOM 2083 O O . GLU A 1 276 ? -9.535 1.891 23.956 1.00 97.31 276 GLU A O 1
ATOM 2088 N N . ASP A 1 277 ? -11.744 2.053 23.618 1.00 97.50 277 ASP A N 1
ATOM 2089 C CA . ASP A 1 277 ? -11.660 2.088 22.152 1.00 97.50 277 ASP A CA 1
ATOM 2090 C C . ASP A 1 277 ? -10.939 3.330 21.634 1.00 97.50 277 ASP A C 1
ATOM 2092 O O . ASP A 1 277 ? -10.177 3.265 20.664 1.00 97.50 277 ASP A O 1
ATOM 2096 N N . LYS A 1 278 ? -11.165 4.479 22.282 1.00 97.00 278 LYS A N 1
ATOM 2097 C CA . LYS A 1 278 ? -10.450 5.723 21.967 1.00 97.00 278 LYS A CA 1
ATOM 2098 C C . LYS A 1 278 ? -8.956 5.572 22.217 1.00 97.00 278 LYS A C 1
ATOM 2100 O O . LYS A 1 278 ? -8.162 6.083 21.429 1.00 97.00 278 LYS A O 1
ATOM 2105 N N . GLU A 1 279 ? -8.571 4.858 23.269 1.00 97.88 279 GLU A N 1
ATOM 2106 C CA . GLU A 1 279 ? -7.166 4.588 23.557 1.00 97.88 279 GLU A CA 1
ATOM 2107 C C . GLU A 1 279 ? -6.551 3.620 22.538 1.00 97.88 279 GLU A C 1
ATOM 2109 O O . GLU A 1 279 ? -5.476 3.891 22.007 1.00 97.88 279 GLU A O 1
ATOM 2114 N N . GLN A 1 280 ? -7.263 2.556 22.150 1.00 98.19 280 GLN A N 1
ATOM 2115 C CA . GLN A 1 280 ? -6.818 1.678 21.059 1.00 98.19 280 GLN A CA 1
ATOM 2116 C C . GLN A 1 280 ? -6.633 2.446 19.744 1.00 98.19 280 GLN A C 1
ATOM 2118 O O . GLN A 1 280 ? -5.634 2.264 19.044 1.00 98.19 280 GLN A O 1
ATOM 2123 N N . ALA A 1 281 ? -7.560 3.352 19.421 1.00 98.12 281 ALA A N 1
ATOM 2124 C CA . ALA A 1 281 ? -7.453 4.200 18.241 1.00 98.12 281 ALA A CA 1
ATOM 2125 C C . ALA A 1 281 ? -6.212 5.109 18.295 1.00 98.12 281 ALA A C 1
ATOM 2127 O O . ALA A 1 281 ? -5.531 5.268 17.281 1.00 98.12 281 ALA A O 1
ATOM 2128 N N . ARG A 1 282 ? -5.876 5.664 19.469 1.00 98.19 282 ARG A N 1
ATOM 2129 C CA . ARG A 1 282 ? -4.650 6.458 19.668 1.00 98.19 282 ARG A CA 1
ATOM 2130 C C . ARG A 1 282 ? -3.385 5.632 19.483 1.00 98.19 282 ARG A C 1
ATOM 2132 O O . ARG A 1 282 ? -2.503 6.073 18.756 1.00 98.19 282 ARG A O 1
ATOM 2139 N N . ILE A 1 283 ? -3.317 4.428 20.052 1.00 98.44 283 ILE A N 1
ATOM 2140 C CA . ILE A 1 283 ? -2.160 3.530 19.894 1.00 98.44 283 ILE A CA 1
ATOM 2141 C C . ILE A 1 283 ? -1.898 3.245 18.408 1.00 98.44 283 ILE A C 1
ATOM 2143 O O . ILE A 1 283 ? -0.759 3.299 17.944 1.00 98.44 283 ILE A O 1
ATOM 2147 N N . ILE A 1 284 ? -2.951 2.966 17.636 1.00 98.38 284 ILE A N 1
ATOM 2148 C CA . ILE A 1 284 ? -2.824 2.740 16.190 1.00 98.38 284 ILE A CA 1
ATOM 2149 C C . ILE A 1 284 ? -2.392 4.032 15.481 1.00 98.38 284 ILE A C 1
ATOM 2151 O O . ILE A 1 284 ? -1.486 3.990 14.649 1.00 98.38 284 ILE A O 1
ATOM 2155 N N . ALA A 1 285 ? -2.971 5.183 15.836 1.00 98.12 285 ALA A N 1
ATOM 2156 C CA . ALA A 1 285 ? -2.584 6.478 15.276 1.00 98.12 285 ALA A CA 1
ATOM 2157 C C . ALA A 1 285 ? -1.097 6.799 15.515 1.00 98.12 285 ALA A C 1
ATOM 2159 O O . ALA A 1 285 ? -0.397 7.222 14.597 1.00 98.12 285 ALA A O 1
ATOM 2160 N N . GLU A 1 286 ? -0.574 6.520 16.709 1.00 98.00 286 GLU A N 1
ATOM 2161 C CA . GLU A 1 286 ? 0.845 6.690 17.031 1.00 98.00 286 GLU A CA 1
ATOM 2162 C C . GLU A 1 286 ? 1.751 5.801 16.174 1.00 98.00 286 GLU A C 1
ATOM 2164 O O . GLU A 1 286 ? 2.812 6.252 15.731 1.00 98.00 286 GLU A O 1
ATOM 2169 N N . LYS A 1 287 ? 1.338 4.557 15.881 1.00 98.06 287 LYS A N 1
ATOM 2170 C CA . LYS A 1 287 ? 2.078 3.681 14.957 1.00 98.06 287 LYS A CA 1
ATOM 2171 C C . LYS A 1 287 ? 2.154 4.280 13.550 1.00 98.06 287 LYS A C 1
ATOM 2173 O O . LYS A 1 287 ? 3.225 4.231 12.944 1.00 98.06 287 LYS A O 1
ATOM 2178 N N . ILE A 1 288 ? 1.063 4.870 13.051 1.00 97.25 288 ILE A N 1
ATOM 2179 C CA . ILE A 1 288 ? 1.030 5.560 11.748 1.00 97.25 288 ILE A CA 1
ATOM 2180 C C . ILE A 1 288 ? 2.007 6.736 11.762 1.00 97.25 288 ILE A C 1
ATOM 2182 O O . ILE A 1 288 ? 2.912 6.799 10.930 1.00 97.25 288 ILE A O 1
ATOM 2186 N N . ILE A 1 289 ? 1.874 7.627 12.750 1.00 97.06 289 ILE A N 1
ATOM 2187 C CA . ILE A 1 289 ? 2.708 8.828 12.880 1.00 97.06 289 ILE A CA 1
ATOM 2188 C C . ILE A 1 289 ? 4.188 8.443 12.950 1.00 97.06 289 ILE A C 1
ATOM 2190 O O . ILE A 1 289 ? 5.024 9.019 12.254 1.00 97.06 289 ILE A O 1
ATOM 2194 N N . LYS A 1 290 ? 4.526 7.419 13.740 1.00 96.69 290 LYS A N 1
ATOM 2195 C CA . LYS A 1 290 ? 5.897 6.917 13.866 1.00 96.69 290 LYS A CA 1
ATOM 2196 C C . LYS A 1 290 ? 6.459 6.383 12.547 1.00 96.69 290 LYS A C 1
ATOM 2198 O O . LYS A 1 290 ? 7.640 6.586 12.290 1.00 96.69 290 LYS A O 1
ATOM 2203 N N . ARG A 1 291 ? 5.652 5.693 11.733 1.00 94.56 291 ARG A N 1
ATOM 2204 C CA . ARG A 1 291 ? 6.079 5.157 10.426 1.00 94.56 291 ARG A CA 1
ATOM 2205 C C . ARG A 1 291 ? 6.272 6.247 9.378 1.00 94.56 291 ARG A C 1
ATOM 2207 O O . ARG A 1 291 ? 7.123 6.094 8.509 1.00 94.56 291 ARG A O 1
ATOM 2214 N N . MET A 1 292 ? 5.474 7.307 9.446 1.00 94.56 292 MET A N 1
ATOM 2215 C CA . MET A 1 292 ? 5.521 8.406 8.484 1.00 94.56 292 MET A CA 1
ATOM 2216 C C . MET A 1 292 ? 6.593 9.443 8.793 1.00 94.56 292 MET A C 1
ATOM 2218 O O . MET A 1 292 ? 7.090 10.097 7.877 1.00 94.56 292 MET A O 1
ATOM 2222 N N . ARG A 1 293 ? 6.966 9.609 10.066 1.00 92.62 293 ARG A N 1
ATOM 2223 C CA . ARG A 1 293 ? 8.033 10.539 10.430 1.00 92.62 293 ARG A CA 1
ATOM 2224 C C . ARG A 1 293 ? 9.347 10.114 9.768 1.00 92.62 293 ARG A C 1
ATOM 2226 O O . ARG A 1 293 ? 9.788 8.981 9.978 1.00 92.62 293 ARG A O 1
ATOM 2233 N N . PRO A 1 294 ? 10.009 11.010 9.013 1.00 77.81 294 PRO A N 1
ATOM 2234 C CA . PRO A 1 294 ? 11.333 10.719 8.496 1.00 77.81 294 PRO A CA 1
ATOM 2235 C C . PRO A 1 294 ? 12.291 10.467 9.670 1.00 77.81 294 PRO A C 1
ATOM 2237 O O . PRO A 1 294 ? 12.132 11.074 10.739 1.00 77.81 294 PRO A O 1
ATOM 2240 N N . PRO A 1 295 ? 13.290 9.581 9.511 1.00 76.56 295 PRO A N 1
ATOM 2241 C CA . PRO A 1 295 ? 14.324 9.425 10.521 1.00 76.56 295 PRO A CA 1
ATOM 2242 C C . PRO A 1 295 ? 14.972 10.793 10.754 1.00 76.56 295 PRO A C 1
ATOM 2244 O O . PRO A 1 295 ? 15.393 11.448 9.801 1.00 76.56 295 PRO A O 1
ATOM 2247 N N . ARG A 1 296 ? 15.002 11.247 12.014 1.00 73.12 296 ARG A N 1
ATOM 2248 C CA . ARG A 1 296 ? 15.704 12.481 12.382 1.00 73.12 296 ARG A CA 1
ATOM 2249 C C . ARG A 1 296 ? 17.185 12.266 12.068 1.00 73.12 296 ARG A C 1
ATOM 2251 O O . ARG A 1 296 ? 17.822 11.445 12.723 1.00 73.12 296 ARG A O 1
ATOM 2258 N N . SER A 1 297 ? 17.656 12.930 11.015 1.00 58.53 297 SER A N 1
ATOM 2259 C CA . SER A 1 297 ? 19.059 12.976 10.592 1.00 58.53 297 SER A CA 1
ATOM 2260 C C . SER A 1 297 ? 19.912 13.738 11.590 1.00 58.53 297 SER A C 1
ATOM 2262 O O . SER A 1 297 ? 19.415 14.797 12.043 1.00 58.53 297 SER A O 1
#

Sequence (297 aa):
MAAGTVVIFAFFSFCTKYFEKPVEHSVLGAEKAAARAAPDMVESGSGKPTAENQSALTSAPAPAEEQQLNSFEKNEKYPGTLGDQVMKALDSRDGVMAMKMANELFRCDMATRMQARAGSLSTEEAELQKSASFREARAESQRERQRTISNCQTVAGGIIEMRARLLLLATEQRVVGAAAKEFATGVRRPEVLKFMVEDAREGDLNTLASVAGHSAAFFGISSEAHNILRSALRIAAEDREVGQEVQLYLELAESLSVALGGEVKKKFDSTNLSAEDKEQARIIAEKIIKRMRPPRS